Protein AF-A0A378XF55-F1 (afdb_monomer_lite)

Radius of gyration: 21.5 Å; chains: 1; bounding box: 49×36×62 Å

Organism: NCBI:txid90244

Structure (mmCIF, N/CA/C/O backbone):
data_AF-A0A378XF55-F1
#
_entry.id   AF-A0A378XF55-F1
#
loop_
_atom_site.group_PDB
_atom_site.id
_atom_site.type_symbol
_atom_site.label_atom_id
_atom_site.label_alt_id
_atom_site.label_comp_id
_atom_site.label_asym_id
_atom_site.label_entity_id
_atom_site.label_seq_id
_atom_site.pdbx_PDB_ins_code
_atom_site.Cartn_x
_atom_site.Cartn_y
_atom_site.Cartn_z
_atom_site.occupancy
_atom_site.B_iso_or_equiv
_atom_site.auth_seq_id
_atom_site.auth_comp_id
_atom_site.auth_asym_id
_atom_site.auth_atom_id
_atom_site.pdbx_PDB_model_num
ATOM 1 N N . MET A 1 1 ? -15.407 6.396 -0.526 1.00 64.69 1 MET A N 1
ATOM 2 C CA . MET A 1 1 ? -15.028 5.228 -1.348 1.00 64.69 1 MET A CA 1
ATOM 3 C C . MET A 1 1 ? -14.435 5.697 -2.669 1.00 64.69 1 MET A C 1
ATOM 5 O O . MET A 1 1 ? -15.151 6.277 -3.483 1.00 64.69 1 MET A O 1
ATOM 9 N N . ILE A 1 2 ? -13.124 5.535 -2.842 1.00 74.50 2 ILE A N 1
ATOM 10 C CA . ILE A 1 2 ? -12.428 5.884 -4.088 1.00 74.50 2 ILE A CA 1
ATOM 11 C C . ILE A 1 2 ? -12.283 4.665 -4.986 1.00 74.50 2 ILE A C 1
ATOM 13 O O . ILE A 1 2 ? -12.256 3.542 -4.503 1.00 74.50 2 ILE A O 1
ATOM 17 N N . LYS A 1 3 ? -12.205 4.907 -6.296 1.00 69.88 3 LYS A N 1
ATOM 18 C CA . LYS A 1 3 ? -11.795 3.915 -7.287 1.00 69.88 3 LYS A CA 1
ATOM 19 C C . LYS A 1 3 ? -10.593 4.478 -8.010 1.00 69.88 3 LYS A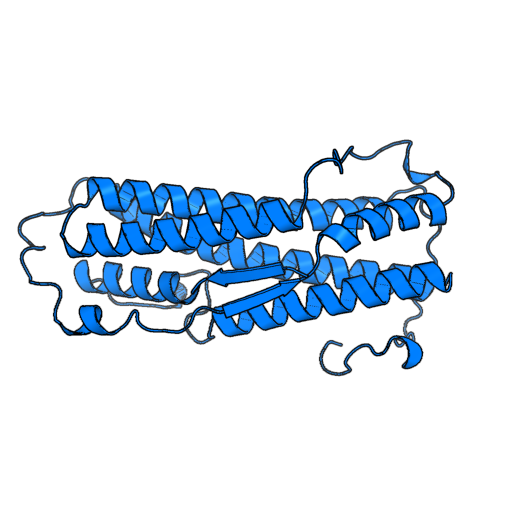 C 1
ATOM 21 O O . LYS A 1 3 ? -10.695 5.536 -8.631 1.00 69.88 3 LYS A O 1
ATOM 26 N N . VAL A 1 4 ? -9.467 3.789 -7.902 1.00 71.75 4 VAL A N 1
ATOM 27 C CA . VAL A 1 4 ? -8.258 4.147 -8.640 1.00 71.75 4 VAL A CA 1
ATOM 28 C C . VAL A 1 4 ? -7.940 3.044 -9.619 1.00 71.75 4 VAL A C 1
ATOM 30 O O . VAL A 1 4 ? -7.987 1.886 -9.222 1.00 71.75 4 VAL A O 1
ATOM 33 N N . PHE A 1 5 ? -7.632 3.424 -10.860 1.00 74.94 5 PHE A N 1
ATOM 34 C CA . PHE A 1 5 ? -7.274 2.510 -11.934 1.00 74.94 5 PHE A CA 1
ATOM 35 C C . PHE A 1 5 ? -5.757 2.471 -12.104 1.00 74.94 5 PHE A C 1
ATOM 37 O O . PHE A 1 5 ? -5.145 3.459 -12.511 1.00 74.94 5 PHE A O 1
ATOM 44 N N . VAL A 1 6 ? -5.148 1.327 -11.806 1.00 81.56 6 VAL A N 1
ATOM 45 C CA . VAL A 1 6 ? -3.719 1.080 -12.032 1.00 81.56 6 VAL A CA 1
ATOM 46 C C . VAL A 1 6 ? -3.502 -0.377 -12.410 1.00 81.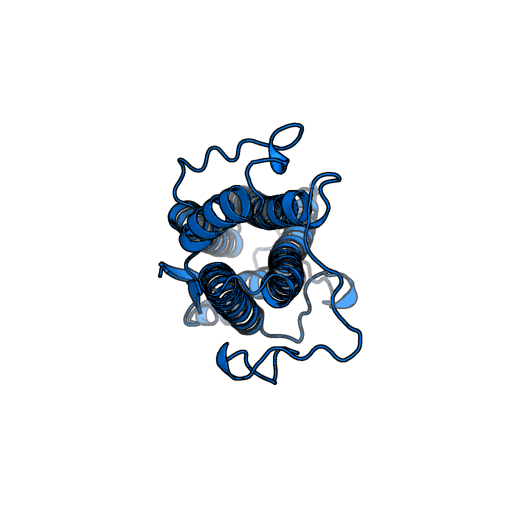56 6 VAL A C 1
ATOM 48 O O . VAL A 1 6 ? -4.266 -1.243 -12.010 1.00 81.56 6 VAL A O 1
ATOM 51 N N . ASP A 1 7 ? -2.468 -0.663 -13.187 1.00 88.25 7 ASP A N 1
ATOM 52 C CA . ASP A 1 7 ? -2.019 -2.033 -13.425 1.00 88.25 7 ASP A CA 1
ATOM 53 C C . ASP A 1 7 ? -0.607 -2.168 -12.849 1.00 88.25 7 ASP A C 1
ATOM 55 O O . ASP A 1 7 ? 0.376 -1.783 -13.485 1.00 88.25 7 ASP A O 1
ATOM 59 N N . LEU A 1 8 ? -0.513 -2.651 -11.609 1.00 90.81 8 LEU A N 1
ATOM 60 C CA . LEU A 1 8 ? 0.758 -2.843 -10.909 1.00 90.81 8 LEU A CA 1
ATOM 61 C C . LEU A 1 8 ? 1.565 -3.993 -11.523 1.00 90.81 8 LEU A C 1
ATOM 63 O O . LEU A 1 8 ? 2.794 -3.969 -11.481 1.00 90.81 8 LEU A O 1
ATOM 67 N N . GLU A 1 9 ? 0.915 -4.947 -12.197 1.00 91.25 9 GLU A N 1
ATOM 68 C CA . GLU A 1 9 ? 1.611 -5.990 -12.956 1.00 91.25 9 GLU A CA 1
ATOM 69 C C . GLU A 1 9 ? 2.450 -5.418 -14.111 1.00 91.25 9 GLU A C 1
ATOM 71 O O . GLU A 1 9 ? 3.410 -6.065 -14.548 1.00 91.25 9 GLU A O 1
ATOM 76 N N . LYS A 1 10 ? 2.186 -4.180 -14.566 1.00 88.88 10 LYS A N 1
ATOM 77 C CA . LYS A 1 10 ? 3.072 -3.485 -15.519 1.00 88.88 10 LYS A CA 1
ATOM 78 C C . LYS A 1 10 ? 4.503 -3.372 -14.997 1.00 88.88 10 LYS A C 1
ATOM 80 O O . LYS A 1 10 ? 5.426 -3.448 -15.802 1.00 88.88 10 LYS A O 1
ATOM 85 N N . ILE A 1 11 ? 4.711 -3.261 -13.683 1.00 92.69 11 ILE A N 1
ATOM 86 C CA . ILE A 1 11 ? 6.053 -3.207 -13.081 1.00 92.69 11 ILE A CA 1
ATOM 87 C C . ILE A 1 11 ? 6.824 -4.497 -13.379 1.00 92.69 11 ILE A C 1
ATOM 89 O O . ILE A 1 11 ? 7.913 -4.452 -13.951 1.00 92.69 11 ILE A O 1
ATOM 93 N N . LYS A 1 12 ? 6.227 -5.667 -13.123 1.00 91.62 12 LYS A N 1
ATOM 94 C CA . LYS A 1 12 ? 6.852 -6.959 -13.456 1.00 91.62 12 LYS A CA 1
ATOM 95 C C . LYS A 1 12 ? 7.104 -7.124 -14.949 1.00 91.62 12 LYS A C 1
ATOM 97 O O . LYS A 1 12 ? 8.100 -7.731 -15.347 1.00 91.62 12 LYS A O 1
ATOM 102 N N . GLN A 1 13 ? 6.201 -6.620 -15.789 1.00 88.69 13 GLN A N 1
ATOM 103 C CA . GLN A 1 13 ? 6.366 -6.661 -17.243 1.00 88.69 13 GLN A CA 1
ATOM 104 C C . GLN A 1 13 ? 7.541 -5.790 -17.701 1.00 88.69 13 GLN A C 1
ATOM 106 O O . GLN A 1 13 ? 8.333 -6.237 -18.530 1.00 88.69 13 GLN A O 1
ATOM 111 N N . ILE A 1 14 ? 7.683 -4.593 -17.128 1.00 89.00 14 ILE A N 1
ATOM 112 C CA . ILE A 1 14 ? 8.812 -3.683 -17.349 1.00 89.00 14 ILE A CA 1
ATOM 113 C C . ILE A 1 14 ? 10.130 -4.350 -16.945 1.00 89.00 14 ILE A C 1
ATOM 115 O O . ILE A 1 14 ? 11.070 -4.351 -17.738 1.00 89.00 14 ILE A O 1
ATOM 119 N N . ILE A 1 15 ? 10.175 -4.990 -15.773 1.00 91.06 15 ILE A N 1
ATOM 120 C CA . ILE A 1 15 ? 11.353 -5.725 -15.290 1.00 91.06 15 ILE A CA 1
ATOM 121 C C . ILE A 1 15 ? 11.754 -6.825 -16.271 1.00 91.06 15 ILE A C 1
ATOM 123 O O . ILE A 1 15 ? 12.896 -6.874 -16.729 1.00 91.06 15 ILE A O 1
ATOM 127 N N . LYS A 1 16 ? 10.803 -7.674 -16.670 1.00 88.94 16 LYS A N 1
ATOM 128 C CA . LYS A 1 16 ? 11.064 -8.757 -17.629 1.00 88.94 16 LYS A CA 1
ATOM 129 C C . LYS A 1 16 ? 11.549 -8.227 -18.978 1.00 88.94 16 LYS A C 1
ATOM 131 O O . LYS A 1 16 ? 12.524 -8.744 -19.513 1.00 88.94 16 LYS A O 1
ATOM 136 N N . LEU A 1 17 ? 10.914 -7.177 -19.502 1.00 84.69 17 LEU A N 1
ATOM 137 C CA . LEU A 1 17 ? 11.329 -6.536 -20.751 1.00 84.69 17 LEU A CA 1
ATOM 138 C C . LEU A 1 17 ? 12.761 -5.995 -20.660 1.00 84.69 17 LEU A C 1
ATOM 140 O O . LEU A 1 17 ? 13.546 -6.180 -21.589 1.00 84.69 17 LEU A O 1
ATOM 144 N N . PHE A 1 18 ? 13.101 -5.333 -19.554 1.00 85.00 18 PHE A N 1
ATOM 145 C CA . PHE A 1 18 ? 14.435 -4.790 -19.333 1.00 85.00 18 PHE A CA 1
ATOM 146 C C . PHE A 1 18 ? 15.505 -5.892 -19.339 1.00 85.00 18 PHE A C 1
ATOM 148 O O . PHE A 1 18 ? 16.499 -5.786 -20.061 1.00 85.00 18 PHE A O 1
ATOM 155 N N . LEU A 1 19 ? 15.276 -6.974 -18.590 1.00 85.69 19 LEU A N 1
ATOM 156 C CA . LEU A 1 19 ? 16.194 -8.113 -18.512 1.00 85.69 19 LEU A CA 1
ATOM 157 C C . LEU A 1 19 ? 16.346 -8.824 -19.860 1.00 85.69 19 LEU A C 1
ATOM 159 O O . LEU A 1 19 ? 17.471 -9.113 -20.271 1.00 85.69 19 LEU A O 1
ATOM 163 N N . ASP A 1 20 ? 15.238 -9.035 -20.577 1.00 82.94 20 ASP A N 1
ATOM 164 C CA . ASP A 1 20 ? 15.237 -9.636 -21.914 1.00 82.94 20 ASP A CA 1
ATOM 165 C C . ASP A 1 20 ? 16.103 -8.816 -22.887 1.00 82.94 20 ASP A C 1
ATOM 167 O O . ASP A 1 20 ? 16.923 -9.377 -23.620 1.00 82.94 20 ASP A O 1
ATOM 171 N N . LEU A 1 21 ? 15.980 -7.483 -22.866 1.00 76.94 21 LEU A N 1
ATOM 172 C CA . LEU A 1 21 ? 16.778 -6.587 -23.712 1.00 76.94 21 LEU A CA 1
ATOM 173 C C . LEU A 1 21 ? 18.261 -6.594 -23.345 1.00 76.94 21 LEU A C 1
ATOM 175 O O . LEU A 1 21 ? 19.117 -6.549 -24.229 1.00 76.94 21 LEU A O 1
ATOM 179 N N . LYS A 1 22 ? 18.576 -6.699 -22.053 1.00 77.56 22 LYS A N 1
ATOM 180 C CA . LYS A 1 22 ? 19.951 -6.850 -21.564 1.00 77.56 22 LYS A CA 1
ATOM 181 C C . LYS A 1 22 ? 20.512 -8.260 -21.738 1.00 77.56 22 LYS A C 1
ATOM 183 O O . LYS A 1 22 ? 21.688 -8.474 -21.455 1.00 77.56 22 LYS A O 1
ATOM 188 N N . ARG A 1 23 ? 19.701 -9.215 -22.209 1.00 82.12 23 ARG A N 1
ATOM 189 C CA . ARG A 1 23 ? 20.037 -10.648 -22.270 1.00 82.12 23 ARG A CA 1
ATOM 190 C C . ARG A 1 23 ? 20.467 -11.202 -20.906 1.00 82.12 23 ARG A C 1
ATOM 192 O O . ARG A 1 23 ? 21.280 -12.123 -20.834 1.00 82.12 23 ARG A O 1
ATOM 199 N N . ILE A 1 24 ? 19.921 -10.641 -19.830 1.00 83.50 24 ILE A N 1
ATOM 200 C CA . ILE A 1 24 ? 20.133 -11.117 -18.465 1.00 83.50 24 ILE A CA 1
ATOM 201 C C . ILE A 1 24 ? 19.099 -12.204 -18.199 1.00 83.50 24 ILE A C 1
ATOM 203 O O . ILE A 1 24 ? 17.908 -12.035 -18.460 1.00 83.50 24 ILE A O 1
ATOM 207 N N . LYS A 1 25 ? 19.553 -13.348 -17.684 1.00 86.94 25 LYS A N 1
ATOM 208 C CA . LYS A 1 25 ? 18.648 -14.431 -17.308 1.00 86.94 25 LYS A CA 1
ATOM 209 C C . LYS A 1 25 ? 17.795 -13.982 -16.119 1.00 86.94 25 LYS A C 1
ATOM 211 O O . LYS A 1 25 ? 18.337 -13.580 -15.096 1.00 86.94 25 LYS A O 1
ATOM 216 N N . PHE A 1 26 ? 16.478 -14.094 -16.256 1.00 87.88 26 PHE A N 1
ATOM 217 C CA . PHE A 1 26 ? 15.547 -13.856 -15.157 1.00 87.88 26 PHE A CA 1
ATOM 218 C C . PHE A 1 26 ? 15.731 -14.904 -14.046 1.00 87.88 26 PHE A C 1
ATOM 220 O O . PHE A 1 26 ? 15.724 -16.108 -14.320 1.00 87.88 26 PHE A O 1
ATOM 227 N N . ASP A 1 27 ? 15.873 -14.424 -12.814 1.00 87.75 27 ASP A N 1
ATOM 228 C CA . ASP A 1 27 ? 15.868 -15.201 -11.573 1.00 87.75 27 ASP A CA 1
ATOM 229 C C . ASP A 1 27 ? 15.030 -14.415 -10.559 1.00 87.75 27 ASP A C 1
ATOM 231 O O . ASP A 1 27 ? 15.329 -13.254 -10.277 1.00 87.75 27 ASP A O 1
ATOM 235 N N . ASP A 1 28 ? 13.946 -15.020 -10.075 1.00 86.12 28 ASP A N 1
ATOM 236 C CA . ASP A 1 28 ? 12.974 -14.367 -9.196 1.00 86.12 28 ASP A CA 1
ATOM 237 C C . ASP A 1 28 ? 13.560 -14.043 -7.818 1.00 86.12 28 ASP A C 1
ATOM 239 O O . ASP A 1 28 ? 13.115 -13.101 -7.173 1.00 86.12 28 ASP A O 1
ATOM 243 N N . LYS A 1 29 ? 14.610 -14.756 -7.400 1.00 89.19 29 LYS A N 1
ATOM 244 C CA . LYS A 1 29 ? 15.286 -14.554 -6.110 1.00 89.19 29 LYS A CA 1
ATOM 245 C C . LYS A 1 29 ? 16.061 -13.247 -6.002 1.00 89.19 29 LYS A C 1
ATOM 247 O O . LYS A 1 29 ? 16.450 -12.873 -4.901 1.00 89.19 29 LYS A O 1
ATOM 252 N N . ASN A 1 30 ? 16.315 -12.587 -7.129 1.00 88.81 30 ASN A N 1
ATOM 253 C CA . ASN A 1 30 ? 17.017 -11.306 -7.162 1.00 88.81 30 ASN A CA 1
ATOM 254 C C . ASN A 1 30 ? 16.081 -10.113 -6.937 1.00 88.81 30 ASN A C 1
ATOM 256 O O . ASN A 1 30 ? 16.548 -8.980 -6.959 1.00 88.81 30 ASN A O 1
ATOM 260 N N . PHE A 1 31 ? 14.783 -10.364 -6.766 1.00 92.19 31 PHE A N 1
ATOM 261 C CA . PHE A 1 31 ? 13.765 -9.335 -6.628 1.00 92.19 31 PHE A CA 1
ATOM 262 C C . PHE A 1 31 ? 13.009 -9.497 -5.310 1.00 92.19 31 PHE A C 1
ATOM 264 O O . PHE A 1 31 ? 12.803 -10.608 -4.818 1.00 92.19 31 PHE A O 1
ATOM 271 N N . HIS A 1 32 ? 12.587 -8.372 -4.747 1.00 93.00 32 HIS A N 1
ATOM 272 C CA . HIS A 1 32 ? 11.784 -8.312 -3.532 1.00 93.00 32 HIS A CA 1
ATOM 273 C C . HIS A 1 32 ? 10.336 -8.722 -3.798 1.00 93.00 32 HIS A C 1
ATOM 275 O O . HIS A 1 32 ? 9.691 -9.331 -2.943 1.00 93.00 32 HIS A O 1
ATOM 281 N N . THR A 1 33 ? 9.816 -8.416 -4.987 1.00 92.19 33 THR A N 1
ATOM 282 C CA . THR A 1 33 ? 8.457 -8.790 -5.367 1.00 92.19 33 THR A CA 1
ATOM 283 C C . THR A 1 33 ? 8.365 -10.275 -5.697 1.00 92.19 33 THR A C 1
ATOM 285 O O . THR A 1 33 ? 9.157 -10.823 -6.462 1.00 92.19 33 THR A O 1
ATOM 288 N N . ASN A 1 34 ? 7.306 -10.936 -5.225 1.00 90.44 34 ASN A N 1
ATOM 289 C CA . ASN A 1 34 ? 7.020 -12.306 -5.629 1.00 90.44 34 ASN A CA 1
ATOM 290 C C . ASN A 1 34 ? 6.466 -12.362 -7.066 1.00 90.44 34 ASN A C 1
ATOM 292 O O . ASN A 1 34 ? 5.302 -12.050 -7.331 1.00 90.44 34 ASN A O 1
ATOM 296 N N . PHE A 1 35 ? 7.286 -12.821 -8.012 1.00 91.00 35 PHE A N 1
ATOM 297 C CA . PHE A 1 35 ? 6.908 -12.956 -9.423 1.00 91.00 35 PHE A CA 1
ATOM 298 C C . PHE A 1 35 ? 5.919 -14.092 -9.732 1.00 91.00 35 PHE A C 1
ATOM 300 O O . PHE A 1 35 ? 5.446 -14.166 -10.869 1.00 91.00 35 PHE A O 1
ATOM 307 N N . ASN A 1 36 ? 5.584 -14.936 -8.750 1.00 90.94 36 ASN A N 1
ATOM 308 C CA . ASN A 1 36 ? 4.635 -16.046 -8.892 1.00 90.94 36 ASN A CA 1
ATOM 309 C C . ASN A 1 36 ? 3.199 -15.689 -8.471 1.00 90.94 36 ASN A C 1
ATOM 311 O O . ASN A 1 36 ? 2.282 -16.467 -8.722 1.00 90.94 36 ASN A O 1
ATOM 315 N N . ILE A 1 37 ? 3.003 -14.532 -7.838 1.00 91.50 37 ILE A N 1
ATOM 316 C CA . ILE A 1 37 ? 1.690 -14.005 -7.437 1.00 91.50 37 ILE A CA 1
ATOM 317 C C . ILE A 1 37 ? 1.269 -12.924 -8.439 1.00 91.50 37 ILE A C 1
ATOM 319 O O . ILE A 1 37 ? 2.125 -12.345 -9.100 1.00 91.50 37 ILE A O 1
ATOM 323 N N . ASP A 1 38 ? -0.026 -12.658 -8.588 1.00 92.00 38 ASP A N 1
ATOM 324 C CA . ASP A 1 38 ? -0.517 -11.482 -9.314 1.00 92.00 38 ASP A CA 1
ATOM 325 C C . ASP A 1 38 ? -0.613 -10.295 -8.331 1.00 92.00 38 ASP A C 1
ATOM 327 O O . ASP A 1 38 ? -1.440 -10.317 -7.419 1.00 92.00 38 ASP A O 1
ATOM 331 N N . ILE A 1 39 ? 0.240 -9.274 -8.492 1.00 92.75 39 ILE A N 1
ATOM 332 C CA . ILE A 1 39 ? 0.305 -8.092 -7.611 1.00 92.75 39 ILE A CA 1
ATOM 333 C C . ILE A 1 39 ? -1.027 -7.357 -7.606 1.00 92.75 39 ILE A C 1
ATOM 335 O O . ILE A 1 39 ? -1.412 -6.778 -6.597 1.00 92.75 39 ILE A O 1
ATOM 339 N N . ASN A 1 40 ? -1.732 -7.339 -8.735 1.00 92.31 40 ASN A N 1
ATOM 340 C CA . ASN A 1 40 ? -3.016 -6.663 -8.817 1.00 92.31 40 ASN A CA 1
ATOM 341 C C . ASN A 1 40 ? -4.027 -7.318 -7.870 1.00 92.31 40 ASN A C 1
ATOM 343 O O . ASN A 1 40 ? -4.749 -6.618 -7.163 1.00 92.31 40 ASN A O 1
ATOM 347 N N . VAL A 1 41 ? -4.037 -8.653 -7.826 1.00 91.81 41 VAL A N 1
ATOM 348 C CA . VAL A 1 41 ? -4.880 -9.427 -6.905 1.00 91.81 41 VAL A CA 1
ATOM 349 C C . VAL A 1 41 ? -4.440 -9.203 -5.461 1.00 91.81 41 VAL A C 1
ATOM 351 O O . VAL A 1 41 ? -5.276 -8.884 -4.622 1.00 91.81 41 VAL A O 1
ATOM 354 N N . GLU A 1 42 ? -3.139 -9.285 -5.182 1.00 93.94 42 GLU A N 1
ATOM 355 C CA . GLU A 1 42 ? -2.587 -9.039 -3.844 1.00 93.94 42 GLU A CA 1
ATOM 356 C C . GLU A 1 42 ? -2.943 -7.636 -3.329 1.00 93.94 42 GLU A C 1
ATOM 358 O O . GLU A 1 42 ? -3.412 -7.483 -2.203 1.00 93.94 42 GLU A O 1
ATOM 363 N N . ALA A 1 43 ? -2.796 -6.605 -4.163 1.00 93.94 43 ALA A N 1
ATOM 364 C CA . ALA A 1 43 ? -3.160 -5.241 -3.809 1.00 93.94 43 ALA A CA 1
ATOM 365 C C . ALA A 1 43 ? -4.656 -5.125 -3.488 1.00 93.94 43 ALA A C 1
ATOM 367 O O . ALA A 1 43 ? -5.005 -4.561 -2.453 1.00 93.94 43 ALA A O 1
ATOM 368 N N . ILE A 1 44 ? -5.542 -5.680 -4.326 1.00 92.81 44 ILE A N 1
ATOM 369 C CA . ILE A 1 44 ? -6.989 -5.691 -4.054 1.00 92.81 44 ILE A CA 1
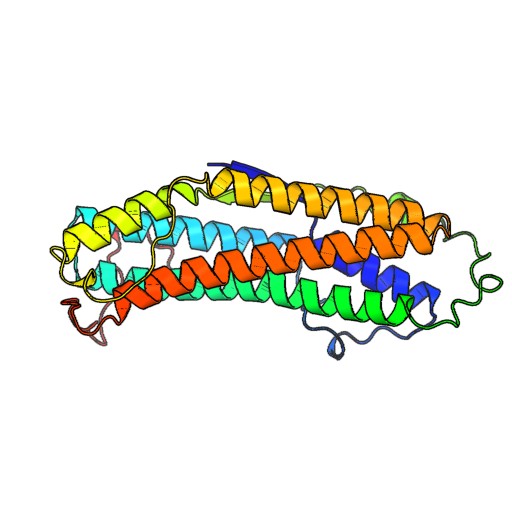ATOM 370 C C . ILE A 1 44 ? -7.266 -6.321 -2.686 1.00 92.81 44 ILE A C 1
ATOM 372 O O . ILE A 1 44 ? -7.917 -5.694 -1.851 1.00 92.81 44 ILE A O 1
ATOM 376 N N . GLU A 1 45 ? -6.725 -7.512 -2.427 1.00 93.19 45 GLU A N 1
ATOM 377 C CA . GLU A 1 45 ? -6.940 -8.230 -1.169 1.00 93.19 45 GLU A CA 1
ATOM 378 C C . GLU A 1 45 ? -6.451 -7.426 0.043 1.00 93.19 45 GLU A C 1
ATOM 380 O O . GLU A 1 45 ? -7.143 -7.353 1.062 1.00 93.19 45 GLU A O 1
ATOM 385 N N . LEU A 1 46 ? -5.286 -6.782 -0.055 1.00 94.88 46 LEU A N 1
ATOM 386 C CA . LEU A 1 46 ? -4.742 -5.951 1.019 1.00 94.88 46 LEU A CA 1
ATOM 387 C C . LEU A 1 46 ? -5.614 -4.719 1.304 1.00 94.88 46 LEU A C 1
ATOM 389 O O . LEU A 1 46 ? -5.875 -4.403 2.468 1.00 94.88 46 LEU A O 1
ATOM 393 N N . PHE A 1 47 ? -6.094 -4.032 0.265 1.00 94.75 47 PHE A N 1
ATOM 394 C CA . PHE A 1 47 ? -6.949 -2.852 0.421 1.00 94.75 47 PHE A CA 1
ATOM 395 C C . PHE A 1 47 ? -8.355 -3.209 0.926 1.00 94.75 47 PHE A C 1
ATOM 397 O O . PHE A 1 47 ? -8.883 -2.513 1.797 1.00 94.75 47 PHE A O 1
ATOM 404 N N . GLU A 1 48 ? -8.934 -4.321 0.469 1.00 92.50 48 GLU A N 1
ATOM 405 C CA . GLU A 1 48 ? -10.199 -4.844 0.998 1.00 92.50 48 GLU A CA 1
ATOM 406 C C . GLU A 1 48 ? -10.080 -5.181 2.488 1.00 92.50 48 GLU A C 1
ATOM 408 O O . GLU A 1 48 ? -10.918 -4.773 3.298 1.00 92.50 48 GLU A O 1
ATOM 413 N N . GLN A 1 49 ? -9.002 -5.868 2.878 1.00 93.19 49 GLN A N 1
ATOM 414 C CA . GLN A 1 49 ? -8.715 -6.170 4.279 1.00 93.19 49 GLN A CA 1
ATOM 415 C C . GLN A 1 49 ? -8.560 -4.905 5.122 1.00 93.19 49 GLN A C 1
ATOM 417 O O . GLN A 1 49 ? -9.101 -4.839 6.230 1.00 93.19 49 GLN A O 1
ATOM 422 N N . LEU A 1 50 ? -7.840 -3.899 4.615 1.00 95.25 50 LEU A N 1
ATOM 423 C CA . LEU A 1 50 ? -7.684 -2.618 5.297 1.00 95.25 50 LEU A CA 1
ATOM 424 C C . LEU A 1 50 ? -9.049 -1.964 5.543 1.00 95.25 50 LEU A C 1
ATOM 426 O O . LEU A 1 50 ? -9.330 -1.533 6.660 1.00 95.25 50 LEU A O 1
ATOM 430 N N . ASN A 1 51 ? -9.913 -1.935 4.527 1.00 93.25 51 ASN A N 1
ATOM 431 C CA . ASN A 1 51 ? -11.241 -1.336 4.618 1.00 93.25 51 ASN A CA 1
ATOM 432 C C . ASN A 1 51 ? -12.129 -2.057 5.647 1.00 93.25 51 ASN A C 1
ATOM 434 O O . ASN A 1 51 ? -12.764 -1.417 6.486 1.00 93.25 51 ASN A O 1
ATOM 438 N N . VAL A 1 52 ? -12.128 -3.394 5.645 1.00 93.12 52 VAL A N 1
ATOM 439 C CA . VAL A 1 52 ? -12.831 -4.198 6.659 1.00 93.12 52 VAL A CA 1
ATOM 440 C C . VAL A 1 52 ? -12.345 -3.839 8.064 1.00 93.12 52 VAL A C 1
ATOM 442 O O . VAL A 1 52 ? -13.155 -3.536 8.936 1.00 93.12 52 VAL A O 1
ATOM 445 N N . LYS A 1 53 ? -11.026 -3.806 8.281 1.00 95.00 53 LYS A N 1
ATOM 446 C CA . LYS A 1 53 ? -10.430 -3.525 9.596 1.00 95.00 53 LYS A CA 1
ATOM 447 C C . LYS A 1 53 ? -10.708 -2.096 10.072 1.00 95.00 53 LYS A C 1
ATOM 449 O O . LYS A 1 53 ? -11.000 -1.913 11.251 1.00 95.00 53 LYS A O 1
ATOM 454 N N . LEU A 1 54 ? -10.701 -1.104 9.175 1.00 95.69 54 LEU A N 1
ATOM 455 C CA . LEU A 1 54 ? -11.132 0.268 9.482 1.00 95.69 54 LEU A CA 1
ATOM 456 C C . LEU A 1 54 ? -12.591 0.297 9.958 1.00 95.69 54 LEU A C 1
ATOM 458 O O . LEU A 1 54 ? -12.896 0.893 10.991 1.00 95.69 54 LEU A O 1
ATOM 462 N N . ASN A 1 55 ? -13.489 -0.378 9.240 1.00 94.56 55 ASN A N 1
ATOM 463 C CA . ASN A 1 55 ? -14.909 -0.409 9.586 1.00 94.56 55 ASN A CA 1
ATOM 464 C C . ASN A 1 55 ? -15.160 -1.110 10.927 1.00 94.56 55 ASN A C 1
ATOM 466 O O . ASN A 1 55 ? -15.874 -0.563 11.770 1.00 94.56 55 ASN A O 1
ATOM 470 N N . CYS A 1 56 ? -14.528 -2.263 11.162 1.00 95.62 56 CYS A N 1
ATOM 471 C CA . CYS A 1 56 ? -14.648 -2.988 12.425 1.00 95.62 56 CYS A CA 1
ATOM 472 C C . CYS A 1 56 ? -14.077 -2.192 13.608 1.00 95.62 56 CYS A C 1
ATOM 474 O O . CYS A 1 56 ? -14.700 -2.148 14.666 1.00 95.62 56 CYS A O 1
ATOM 476 N N . LEU A 1 57 ? -12.938 -1.510 13.431 1.00 96.25 57 LEU A N 1
ATOM 477 C CA . LEU A 1 57 ? -12.382 -0.632 14.463 1.00 96.25 57 LEU A CA 1
ATOM 478 C C . LEU A 1 57 ? -13.343 0.514 14.792 1.00 96.25 57 LEU A C 1
ATOM 480 O O . LEU A 1 57 ? -13.636 0.766 15.958 1.00 96.25 57 LEU A O 1
ATOM 484 N N . ASN A 1 58 ? -13.873 1.187 13.771 1.00 95.69 58 ASN A N 1
ATOM 485 C CA . ASN A 1 58 ? -14.844 2.260 13.961 1.00 95.69 58 ASN A CA 1
ATOM 486 C C . ASN A 1 58 ? -16.098 1.774 14.709 1.00 95.69 58 ASN A C 1
ATOM 488 O O . ASN A 1 58 ? -16.609 2.478 15.578 1.00 95.69 58 ASN A O 1
ATOM 492 N N . GLU A 1 59 ? -16.577 0.571 14.398 1.00 95.81 59 GLU A N 1
ATOM 493 C CA . GLU A 1 59 ? -17.705 -0.047 15.091 1.00 95.81 59 GLU A CA 1
ATOM 494 C C . GLU A 1 59 ? -17.379 -0.403 16.549 1.00 95.81 59 GLU A C 1
ATOM 496 O O . GLU A 1 59 ? -18.187 -0.124 17.435 1.00 95.81 59 GLU A O 1
ATOM 501 N N . ALA A 1 60 ? -16.195 -0.956 16.821 1.00 95.94 60 ALA A N 1
ATOM 502 C CA . ALA A 1 60 ? -15.749 -1.275 18.177 1.00 95.94 60 ALA A CA 1
ATOM 503 C C . ALA A 1 60 ? -15.665 -0.025 19.061 1.00 95.94 60 ALA A C 1
ATOM 505 O O . ALA A 1 60 ? -16.097 -0.060 20.213 1.00 95.94 60 ALA A O 1
ATOM 506 N N . ILE A 1 61 ? -15.197 1.099 18.504 1.00 94.69 61 ILE A N 1
ATOM 507 C CA . ILE A 1 61 ? -15.169 2.387 19.209 1.00 94.69 61 ILE A CA 1
ATOM 508 C C . ILE A 1 61 ? -16.590 2.855 19.547 1.00 94.69 61 ILE A C 1
ATOM 510 O O . ILE A 1 61 ? -16.850 3.253 20.677 1.00 94.69 61 ILE A O 1
ATOM 514 N N . VAL A 1 62 ? -17.529 2.782 18.594 1.00 94.19 62 VAL A N 1
ATOM 515 C CA . VAL A 1 62 ? -18.934 3.188 18.812 1.00 94.19 62 VAL A CA 1
ATOM 516 C C . VAL A 1 62 ? -19.621 2.331 19.879 1.00 94.19 62 VAL A C 1
ATOM 518 O O . VAL A 1 62 ? -20.481 2.827 20.600 1.00 94.19 62 VAL A O 1
ATOM 521 N N . ARG A 1 63 ? -19.251 1.053 19.981 1.00 95.06 63 ARG A N 1
ATOM 522 C CA . ARG A 1 63 ? -19.769 0.121 20.993 1.00 95.06 63 ARG A CA 1
ATOM 523 C C . ARG A 1 63 ? -19.037 0.201 22.334 1.00 95.06 63 ARG A C 1
ATOM 525 O O . ARG A 1 63 ? -19.394 -0.536 23.247 1.00 95.06 63 ARG A O 1
ATOM 532 N N . GLU A 1 64 ? -18.016 1.047 22.433 1.00 93.69 64 GLU A N 1
ATOM 533 C CA . GLU A 1 64 ? -17.134 1.180 23.594 1.00 93.69 64 GLU A CA 1
ATOM 534 C C . GLU A 1 64 ? -16.454 -0.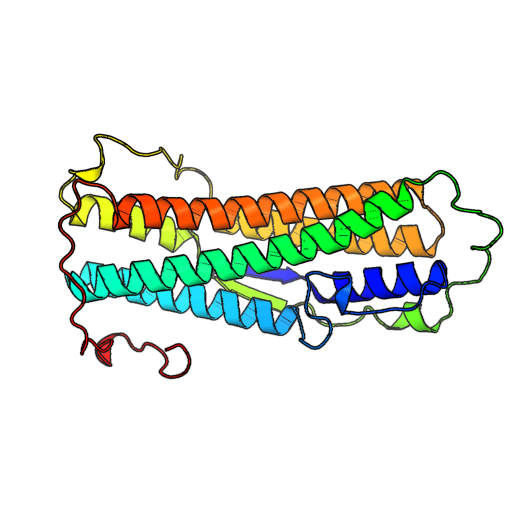138 24.026 1.00 93.69 64 GLU A C 1
ATOM 536 O O . GLU A 1 64 ? -16.064 -0.327 25.180 1.00 93.69 64 GLU A O 1
ATOM 541 N N . ASP A 1 65 ? -16.257 -1.060 23.081 1.00 94.94 65 ASP A N 1
ATOM 542 C CA . ASP A 1 65 ? -15.636 -2.363 23.322 1.00 94.94 65 ASP A CA 1
ATOM 543 C C . ASP A 1 65 ? -14.109 -2.230 23.305 1.00 94.94 65 ASP A C 1
ATOM 545 O O . ASP A 1 65 ? -13.447 -2.426 22.285 1.00 94.94 65 ASP A O 1
ATOM 549 N N . ARG A 1 66 ? -13.528 -1.869 24.455 1.00 93.12 66 ARG A N 1
ATOM 550 C CA . ARG A 1 66 ? -12.090 -1.562 24.564 1.00 93.12 66 ARG A CA 1
ATOM 551 C C . ARG A 1 66 ? -11.178 -2.720 24.144 1.00 93.12 66 ARG A C 1
ATOM 553 O O . ARG A 1 66 ? -10.089 -2.469 23.630 1.00 93.12 66 ARG A O 1
ATOM 560 N N . VAL A 1 67 ? -11.598 -3.970 24.366 1.00 94.69 67 VAL A N 1
ATOM 561 C CA . VAL A 1 67 ? -10.810 -5.150 23.970 1.00 94.69 67 VAL A CA 1
ATOM 562 C C . VAL A 1 67 ? -10.822 -5.285 22.449 1.00 94.69 67 VAL A C 1
ATOM 564 O O . VAL A 1 67 ? -9.757 -5.424 21.846 1.00 94.69 67 VAL A O 1
ATOM 567 N N . ALA A 1 68 ? -11.997 -5.169 21.818 1.00 95.88 68 ALA A N 1
ATOM 568 C CA . ALA A 1 68 ? -12.105 -5.186 20.361 1.00 95.88 68 ALA A CA 1
ATOM 569 C C . ALA A 1 68 ? -11.361 -4.013 19.715 1.00 95.88 68 ALA A C 1
ATOM 571 O O . ALA A 1 68 ? -10.687 -4.210 18.709 1.00 95.88 68 ALA A O 1
ATOM 572 N N . VAL A 1 69 ? -11.423 -2.812 20.303 1.00 95.50 69 VAL A N 1
ATOM 573 C CA . VAL A 1 69 ? -10.671 -1.643 19.820 1.00 95.50 69 VAL A CA 1
ATOM 574 C C . VAL A 1 69 ? -9.176 -1.955 19.765 1.00 95.50 69 VAL A C 1
ATOM 576 O O . VAL A 1 69 ? -8.571 -1.821 18.701 1.00 95.50 69 VAL A O 1
ATOM 579 N N . LYS A 1 70 ? -8.590 -2.454 20.862 1.00 95.12 70 LYS A N 1
ATOM 580 C CA . LYS A 1 70 ? -7.167 -2.828 20.900 1.00 95.12 70 LYS A CA 1
ATOM 581 C C . LYS A 1 70 ? -6.836 -3.910 19.868 1.00 95.12 70 LYS A C 1
ATOM 583 O O . LYS A 1 70 ? -5.852 -3.786 19.141 1.00 95.12 70 LYS A O 1
ATOM 588 N N . ALA A 1 71 ? -7.670 -4.947 19.765 1.00 95.56 71 ALA A N 1
ATOM 589 C CA . ALA A 1 71 ? -7.479 -6.027 18.798 1.00 95.56 71 ALA A CA 1
ATOM 590 C C . ALA A 1 71 ? -7.504 -5.512 17.348 1.00 95.56 71 ALA A C 1
ATOM 592 O O . ALA A 1 71 ? -6.594 -5.792 16.567 1.00 95.56 71 ALA A O 1
ATOM 593 N N . PHE A 1 72 ? -8.499 -4.699 16.988 1.00 96.44 72 PHE A N 1
ATOM 594 C CA . PHE A 1 72 ? -8.612 -4.147 15.641 1.00 96.44 72 PHE A CA 1
ATOM 595 C C . PHE A 1 72 ? -7.532 -3.117 15.318 1.00 96.44 72 PHE A C 1
ATOM 597 O O . PHE A 1 72 ? -7.106 -3.066 14.169 1.00 96.44 72 PHE A O 1
ATOM 604 N N . MET A 1 73 ? -7.026 -2.355 16.292 1.00 95.69 73 MET A N 1
ATOM 605 C CA . MET A 1 73 ? -5.845 -1.507 16.088 1.00 95.69 73 MET A CA 1
ATOM 606 C C . MET A 1 73 ? -4.607 -2.334 15.713 1.00 95.69 73 MET A C 1
ATOM 608 O O . MET A 1 73 ? -3.907 -1.985 14.763 1.00 95.69 73 MET A O 1
ATOM 612 N N . ILE A 1 74 ? -4.368 -3.469 16.383 1.00 95.50 74 ILE A N 1
ATOM 613 C CA . ILE A 1 74 ? -3.269 -4.391 16.043 1.00 95.50 74 ILE A CA 1
ATOM 614 C C . ILE A 1 74 ? -3.433 -4.931 14.615 1.00 95.50 74 ILE A C 1
ATOM 616 O O . ILE A 1 74 ? -2.485 -4.908 13.826 1.00 95.50 74 ILE A O 1
ATOM 620 N N . TYR A 1 75 ? -4.636 -5.380 14.248 1.00 95.12 75 TYR A N 1
ATOM 621 C CA . TYR A 1 75 ? -4.901 -5.881 12.895 1.00 95.12 75 TYR A CA 1
ATOM 622 C C . TYR A 1 75 ? -4.783 -4.793 11.826 1.00 95.12 75 TYR A C 1
ATOM 624 O O . TYR A 1 75 ? -4.250 -5.038 10.737 1.00 95.12 75 TYR A O 1
ATOM 632 N N . LEU A 1 76 ? -5.257 -3.584 12.127 1.00 95.81 76 LEU A N 1
ATOM 633 C CA . LEU A 1 76 ? -5.156 -2.436 11.239 1.00 95.81 76 LEU A CA 1
ATOM 634 C C . LEU A 1 76 ? -3.688 -2.084 10.979 1.00 95.81 76 LEU A C 1
ATOM 636 O O . LEU A 1 76 ? -3.288 -1.980 9.818 1.00 95.81 76 LEU A O 1
ATOM 640 N N . ARG A 1 77 ? -2.871 -2.026 12.038 1.00 95.31 77 ARG A N 1
ATOM 641 C CA . ARG A 1 77 ? -1.419 -1.826 11.950 1.00 95.31 77 ARG A CA 1
ATOM 642 C C . ARG A 1 77 ? -0.758 -2.866 11.045 1.00 95.31 77 ARG A C 1
ATOM 644 O O . ARG A 1 77 ? 0.013 -2.505 10.159 1.00 95.31 77 ARG A O 1
ATOM 651 N N . GLY A 1 78 ? -1.077 -4.148 11.239 1.00 96.06 78 GLY A N 1
ATOM 652 C CA . GLY A 1 78 ? -0.551 -5.229 10.401 1.00 96.06 78 GLY A CA 1
ATOM 653 C C . GLY A 1 78 ? -0.882 -5.045 8.916 1.00 96.06 78 GLY A C 1
ATOM 654 O O . GLY A 1 78 ? -0.029 -5.263 8.063 1.00 96.06 78 GLY A O 1
ATOM 655 N N . SER A 1 79 ? -2.082 -4.557 8.607 1.00 95.56 79 SER A N 1
ATOM 656 C CA . SER A 1 79 ? -2.525 -4.336 7.219 1.00 95.56 79 SER A CA 1
ATOM 657 C C . SER A 1 79 ? -1.812 -3.165 6.561 1.00 95.56 79 SER A C 1
ATOM 659 O O . SER A 1 79 ? -1.388 -3.261 5.414 1.00 95.56 79 SER A O 1
ATOM 661 N N . MET A 1 80 ? -1.633 -2.068 7.299 1.00 96.44 80 MET A N 1
ATOM 662 C CA . MET A 1 80 ? -0.860 -0.919 6.823 1.00 96.44 80 MET A CA 1
ATOM 663 C C . MET A 1 80 ? 0.594 -1.308 6.557 1.00 96.44 80 MET A C 1
ATOM 665 O O . MET A 1 80 ? 1.144 -0.940 5.525 1.00 96.44 80 MET A O 1
ATOM 669 N N . MET A 1 81 ? 1.184 -2.130 7.430 1.00 96.69 81 MET A N 1
ATOM 670 C CA . MET A 1 81 ? 2.528 -2.675 7.239 1.00 96.69 81 MET A CA 1
ATOM 671 C C . MET A 1 81 ? 2.626 -3.563 5.990 1.00 96.69 81 MET A C 1
ATOM 673 O O . MET A 1 81 ? 3.608 -3.468 5.258 1.00 96.69 81 MET A O 1
ATOM 677 N N . GLN A 1 82 ? 1.621 -4.397 5.710 1.00 97.12 82 GLN A N 1
ATOM 678 C CA . GLN A 1 82 ? 1.591 -5.224 4.499 1.00 97.12 82 GLN A CA 1
ATOM 679 C C . GLN A 1 82 ? 1.494 -4.375 3.223 1.00 97.12 82 GLN A C 1
ATOM 681 O O . GLN A 1 82 ? 2.262 -4.592 2.290 1.00 97.12 82 GLN A O 1
ATOM 686 N N . ILE A 1 83 ? 0.609 -3.372 3.193 1.00 97.19 83 ILE A N 1
ATOM 687 C CA . ILE A 1 83 ? 0.479 -2.451 2.050 1.00 97.19 83 ILE A CA 1
ATOM 688 C C . ILE A 1 83 ? 1.770 -1.650 1.847 1.00 97.19 83 ILE A C 1
ATOM 690 O O . ILE A 1 83 ? 2.252 -1.512 0.724 1.00 97.19 83 ILE A O 1
ATOM 694 N N . SER A 1 84 ? 2.355 -1.153 2.935 1.00 97.81 84 SER A N 1
ATOM 695 C CA . SER A 1 84 ? 3.647 -0.472 2.914 1.00 97.81 84 SER A CA 1
ATOM 696 C C . SER A 1 84 ? 4.749 -1.369 2.330 1.00 97.81 84 SER A C 1
ATOM 698 O O . SER A 1 84 ? 5.457 -0.968 1.406 1.00 97.81 84 SER A O 1
ATOM 700 N N . SER A 1 85 ? 4.818 -2.625 2.784 1.00 97.62 85 SER A N 1
ATOM 701 C CA . SER A 1 85 ? 5.783 -3.621 2.298 1.00 97.62 85 SER A CA 1
ATOM 702 C C . SER A 1 85 ? 5.610 -3.930 0.811 1.00 97.62 85 SER A C 1
ATOM 704 O O . SER A 1 85 ? 6.607 -4.091 0.111 1.00 97.62 85 SER A O 1
ATOM 706 N N . LEU A 1 86 ? 4.369 -3.967 0.308 1.00 97.38 86 LEU A N 1
ATOM 707 C CA . LEU A 1 86 ? 4.096 -4.117 -1.121 1.00 97.38 86 LEU A CA 1
ATOM 708 C C . LEU A 1 86 ? 4.725 -2.968 -1.925 1.00 97.38 86 LEU A C 1
ATOM 710 O O . LEU A 1 86 ? 5.463 -3.212 -2.878 1.00 97.38 86 LEU A O 1
ATOM 714 N N . PHE A 1 87 ? 4.463 -1.714 -1.545 1.00 98.00 87 PHE A N 1
ATOM 715 C CA . PHE A 1 87 ? 5.022 -0.564 -2.266 1.00 98.00 87 PHE A CA 1
ATOM 716 C C . PHE A 1 87 ? 6.541 -0.468 -2.133 1.00 98.00 87 PHE A C 1
ATOM 718 O O . PHE A 1 87 ? 7.201 -0.092 -3.100 1.00 98.00 87 PHE A O 1
ATOM 725 N N . TYR A 1 88 ? 7.093 -0.850 -0.981 1.00 98.06 88 TYR A N 1
ATOM 726 C CA . TYR A 1 88 ? 8.534 -0.946 -0.781 1.00 98.06 88 TYR A CA 1
ATOM 727 C C . TYR A 1 88 ? 9.171 -1.996 -1.701 1.00 98.06 88 TYR A C 1
ATOM 729 O O . TYR A 1 88 ? 10.121 -1.686 -2.408 1.00 98.06 88 TYR A O 1
ATOM 737 N N . ALA A 1 89 ? 8.618 -3.209 -1.781 1.00 97.56 89 ALA A N 1
ATOM 738 C CA . ALA A 1 89 ? 9.148 -4.253 -2.661 1.00 97.56 89 ALA A CA 1
ATOM 739 C C . ALA A 1 89 ? 9.154 -3.820 -4.138 1.00 97.56 89 ALA A C 1
ATOM 741 O O . ALA A 1 89 ? 10.144 -4.008 -4.843 1.00 97.56 89 ALA A O 1
ATOM 742 N N . LEU A 1 90 ? 8.073 -3.174 -4.589 1.00 97.31 90 LEU A N 1
ATOM 743 C CA . LEU A 1 90 ? 7.993 -2.616 -5.940 1.00 97.31 90 LEU A CA 1
ATOM 744 C C . LEU A 1 90 ? 8.999 -1.476 -6.156 1.00 97.31 90 LEU A C 1
ATOM 746 O O . LEU A 1 90 ? 9.540 -1.346 -7.254 1.00 97.31 90 LEU A O 1
ATOM 750 N N . HIS A 1 91 ? 9.222 -0.639 -5.138 1.00 97.69 91 HIS A N 1
ATOM 751 C CA . HIS A 1 91 ? 10.210 0.436 -5.173 1.00 97.69 91 HIS A CA 1
ATOM 752 C C . HIS A 1 91 ? 11.617 -0.121 -5.381 1.00 97.69 91 HIS A C 1
ATOM 754 O O . HIS A 1 91 ? 12.261 0.262 -6.354 1.00 97.69 91 HIS A O 1
ATOM 760 N N . GLU A 1 92 ? 12.057 -1.040 -4.516 1.00 97.19 92 GLU A N 1
ATOM 761 C CA . GLU A 1 92 ? 13.400 -1.627 -4.583 1.00 97.19 92 GLU A CA 1
ATOM 762 C C . GLU A 1 92 ? 13.640 -2.294 -5.938 1.00 97.19 92 GLU A C 1
ATOM 764 O O . GLU A 1 92 ? 14.666 -2.072 -6.578 1.00 97.19 92 GLU A O 1
ATOM 769 N N . ASP A 1 93 ? 12.654 -3.043 -6.437 1.00 95.81 93 ASP A N 1
ATOM 770 C CA . ASP A 1 93 ? 12.777 -3.708 -7.730 1.00 95.81 93 ASP A CA 1
ATOM 771 C C . ASP A 1 93 ? 12.921 -2.713 -8.893 1.00 95.81 93 ASP A C 1
ATOM 773 O O . ASP A 1 93 ? 13.711 -2.951 -9.808 1.00 95.81 93 ASP A O 1
ATOM 777 N N . LEU A 1 94 ? 12.191 -1.589 -8.885 1.00 94.88 94 LEU A N 1
ATOM 778 C CA . LEU A 1 94 ? 12.356 -0.546 -9.905 1.00 94.88 94 LEU A CA 1
ATOM 779 C C . LEU A 1 94 ? 13.653 0.253 -9.735 1.00 94.88 94 LEU A C 1
ATOM 781 O O . LEU A 1 94 ? 14.219 0.700 -10.737 1.00 94.88 94 LEU A O 1
ATOM 785 N N . ASP A 1 95 ? 14.132 0.428 -8.507 1.00 94.62 95 ASP A N 1
ATOM 786 C CA . ASP A 1 95 ? 15.376 1.139 -8.228 1.00 94.62 95 ASP A CA 1
ATOM 787 C C . ASP A 1 95 ? 16.592 0.351 -8.735 1.00 94.62 95 ASP A C 1
ATOM 789 O O . ASP A 1 95 ? 17.436 0.904 -9.439 1.00 94.62 95 ASP A O 1
ATOM 793 N N . LEU A 1 96 ? 16.598 -0.977 -8.569 1.00 91.19 96 LEU A N 1
ATOM 794 C CA . LEU A 1 96 ? 17.603 -1.864 -9.178 1.00 91.19 96 LEU A CA 1
ATOM 795 C C . LEU A 1 96 ? 17.683 -1.701 -10.708 1.00 91.19 96 LEU A C 1
ATOM 797 O O . LEU A 1 96 ? 18.764 -1.689 -11.314 1.00 91.19 96 LEU A O 1
ATOM 801 N N . LEU A 1 97 ? 16.530 -1.546 -11.368 1.00 89.69 97 LEU A N 1
ATOM 802 C CA . LEU A 1 97 ? 16.471 -1.256 -12.804 1.00 89.69 97 LEU A CA 1
ATOM 803 C C . LEU A 1 97 ? 17.044 0.124 -13.133 1.00 89.69 97 LEU A C 1
ATOM 805 O O . LEU A 1 97 ? 17.716 0.303 -14.155 1.00 89.69 97 LEU A O 1
ATOM 809 N N . LEU A 1 98 ? 16.752 1.112 -12.295 1.00 90.44 98 LEU A N 1
ATOM 810 C CA . LEU A 1 98 ? 17.208 2.480 -12.470 1.00 90.44 98 LEU A CA 1
ATOM 811 C C . LEU A 1 98 ? 18.730 2.605 -12.317 1.00 90.44 98 LEU A C 1
ATOM 813 O O . LEU A 1 98 ? 19.373 3.308 -13.110 1.00 90.44 98 LEU A O 1
ATOM 817 N N . GLU A 1 99 ? 19.314 1.913 -11.344 1.00 88.56 99 GLU A N 1
ATOM 818 C CA . GLU A 1 99 ? 20.763 1.797 -11.180 1.00 88.56 99 GLU A CA 1
ATOM 819 C C . GLU A 1 99 ? 21.391 1.186 -12.437 1.00 88.56 99 GLU A C 1
ATOM 821 O O . GLU A 1 99 ? 22.290 1.777 -13.041 1.00 88.56 99 GLU A O 1
ATOM 826 N N . SER A 1 100 ? 20.805 0.097 -12.940 1.00 83.75 100 SER A N 1
ATOM 827 C CA . SER A 1 100 ? 21.245 -0.579 -14.168 1.00 83.75 100 SER A CA 1
ATOM 828 C C . SER A 1 100 ? 21.146 0.298 -15.432 1.00 83.75 100 SER A C 1
ATOM 830 O O . SER A 1 100 ? 21.902 0.124 -16.390 1.00 83.75 100 SER A O 1
ATOM 832 N N . LEU A 1 101 ? 20.205 1.250 -15.476 1.00 78.69 101 LEU A N 1
ATOM 833 C CA . LEU A 1 101 ? 20.087 2.261 -16.542 1.00 78.69 101 LEU A CA 1
ATOM 834 C C . LEU A 1 101 ? 21.110 3.395 -16.413 1.00 78.69 101 LEU A C 1
ATOM 836 O O . LEU A 1 101 ? 21.328 4.140 -17.371 1.00 78.69 101 LEU A O 1
ATOM 840 N N . SER A 1 102 ? 21.695 3.570 -15.231 1.00 73.56 102 SER A N 1
ATOM 841 C CA . SER A 1 102 ? 22.643 4.642 -14.933 1.00 73.56 102 SER A CA 1
ATOM 842 C C . SER A 1 102 ? 24.084 4.285 -15.291 1.00 73.56 102 SER A C 1
ATOM 844 O O . SER A 1 102 ? 24.892 5.192 -15.489 1.00 73.56 102 SER A O 1
ATOM 846 N N . GLU A 1 103 ? 24.399 2.999 -15.436 1.00 69.06 103 GLU A N 1
ATOM 847 C CA . GLU A 1 103 ? 25.711 2.540 -15.881 1.00 69.06 103 GLU A CA 1
ATOM 848 C C . GLU A 1 103 ? 25.950 2.891 -17.363 1.00 69.06 103 GLU A C 1
ATOM 850 O O . GLU A 1 103 ? 25.162 2.569 -18.255 1.00 69.06 103 GLU A O 1
ATOM 855 N N . SER A 1 104 ? 27.069 3.571 -17.632 1.00 51.56 104 SER A N 1
ATOM 856 C CA . SER A 1 104 ? 27.443 4.276 -18.874 1.00 51.56 104 SER A CA 1
ATOM 857 C C . SER A 1 104 ? 27.641 3.413 -20.134 1.00 51.56 104 SER A C 1
ATOM 859 O O . SER A 1 104 ? 28.168 3.894 -21.134 1.00 51.56 104 SER A O 1
ATOM 861 N N . HIS A 1 105 ? 27.214 2.151 -20.111 1.00 51.66 105 HIS A N 1
ATOM 862 C CA . HIS A 1 105 ? 27.465 1.150 -21.153 1.00 51.66 105 HIS A CA 1
ATOM 863 C C . HIS A 1 105 ? 26.167 0.636 -21.791 1.00 51.66 105 HIS A C 1
ATOM 865 O O . HIS A 1 105 ? 26.081 -0.513 -22.229 1.00 51.66 105 HIS A O 1
ATOM 871 N N . PHE A 1 106 ? 25.124 1.470 -21.858 1.00 55.12 106 PHE A N 1
ATOM 872 C CA . PHE A 1 106 ? 24.000 1.192 -22.749 1.00 55.12 106 PHE A CA 1
ATOM 873 C C . PHE A 1 106 ? 24.479 1.332 -24.197 1.00 55.12 106 PHE A C 1
ATOM 875 O O . PHE A 1 106 ? 24.410 2.401 -24.798 1.00 55.12 106 PHE A O 1
ATOM 882 N N . ASP A 1 107 ? 25.028 0.241 -24.728 1.00 53.25 107 ASP A N 1
ATOM 883 C CA . ASP A 1 107 ? 25.511 0.160 -26.096 1.00 53.25 107 ASP A CA 1
ATOM 884 C C . ASP A 1 107 ? 24.316 0.252 -27.058 1.00 53.25 107 ASP A C 1
ATOM 886 O O . ASP A 1 107 ? 23.606 -0.727 -27.319 1.00 53.25 107 ASP A O 1
ATOM 890 N N . LEU A 1 108 ? 24.059 1.480 -27.518 1.00 51.03 108 LEU A N 1
ATOM 891 C CA . LEU A 1 108 ? 22.944 1.889 -28.379 1.00 51.03 108 LEU A CA 1
ATOM 892 C C . LEU A 1 108 ? 22.899 1.123 -29.711 1.00 51.03 108 LEU A C 1
ATOM 894 O O . LEU A 1 108 ? 21.870 1.132 -30.388 1.00 51.03 108 LEU A O 1
ATOM 898 N N . GLU A 1 109 ? 23.990 0.461 -30.109 1.00 48.31 109 GLU A N 1
ATOM 899 C CA . GLU A 1 109 ? 24.021 -0.354 -31.326 1.00 48.31 109 GLU A CA 1
ATOM 900 C C . GLU A 1 109 ? 23.361 -1.729 -31.141 1.00 48.31 109 GLU A C 1
ATOM 902 O O . GLU A 1 109 ? 22.781 -2.265 -32.089 1.00 48.31 109 GLU A O 1
ATOM 907 N N . SER A 1 110 ? 23.340 -2.266 -29.916 1.00 48.72 110 SER A N 1
ATOM 908 C CA . SER A 1 110 ? 22.706 -3.557 -29.602 1.00 48.72 110 SER A CA 1
ATOM 909 C C . SER A 1 110 ? 21.171 -3.487 -29.493 1.00 48.72 110 SER A C 1
ATOM 911 O O . SER A 1 110 ? 20.495 -4.507 -29.642 1.00 48.72 110 SER A O 1
ATOM 913 N N . THR A 1 111 ? 20.602 -2.286 -29.313 1.00 49.06 111 THR A N 1
ATOM 914 C CA . THR A 1 111 ? 19.155 -2.034 -29.164 1.00 49.06 111 THR A CA 1
ATOM 915 C C . THR A 1 111 ? 18.424 -1.722 -30.475 1.00 49.06 111 THR A C 1
ATOM 917 O O . THR A 1 111 ? 17.227 -1.447 -30.460 1.00 49.06 111 THR A O 1
ATOM 920 N N . ARG A 1 112 ? 19.084 -1.841 -31.639 1.00 47.72 112 ARG A N 1
ATOM 921 C CA . ARG A 1 112 ? 18.425 -1.761 -32.963 1.00 47.72 112 ARG A CA 1
ATOM 922 C C . ARG A 1 112 ? 17.532 -2.961 -33.299 1.00 47.72 112 ARG A C 1
ATOM 924 O O . ARG A 1 112 ? 16.968 -3.002 -34.393 1.00 47.72 112 ARG A O 1
ATOM 931 N N . MET A 1 113 ? 17.392 -3.945 -32.408 1.00 49.12 113 MET A N 1
ATOM 932 C CA . MET A 1 113 ? 16.358 -4.957 -32.602 1.00 49.12 113 MET A CA 1
ATOM 933 C C . MET A 1 113 ? 14.991 -4.282 -32.445 1.00 49.12 113 MET A C 1
ATOM 935 O O . MET A 1 113 ? 14.739 -3.692 -31.394 1.00 49.12 113 MET A O 1
ATOM 939 N N . PRO A 1 114 ? 14.094 -4.365 -33.446 1.00 50.78 114 PRO A N 1
ATOM 940 C CA . PRO A 1 114 ? 12.713 -3.973 -33.234 1.00 50.78 114 PRO A CA 1
ATOM 941 C C . PRO A 1 114 ? 12.214 -4.806 -32.060 1.00 50.78 114 PRO A C 1
ATOM 943 O O . PRO A 1 114 ? 12.265 -6.038 -32.113 1.00 50.78 114 PRO A O 1
ATOM 946 N N . ILE A 1 115 ? 11.804 -4.141 -30.980 1.00 54.56 115 ILE A N 1
ATOM 947 C CA . ILE A 1 115 ? 11.179 -4.809 -29.844 1.00 54.56 115 ILE A CA 1
ATOM 948 C C . ILE A 1 115 ? 10.035 -5.603 -30.430 1.00 54.56 115 ILE A C 1
ATOM 950 O O . ILE A 1 115 ? 9.104 -5.043 -31.006 1.00 54.56 115 ILE A O 1
ATOM 954 N N . SER A 1 116 ? 10.220 -6.922 -30.420 1.00 50.25 116 SER A N 1
ATOM 955 C CA . SER A 1 116 ? 9.403 -7.820 -31.218 1.00 50.25 116 SER A CA 1
ATOM 956 C C . SER A 1 116 ? 7.928 -7.550 -30.927 1.00 50.25 116 SER A C 1
ATOM 958 O O . SER A 1 116 ? 7.572 -7.264 -29.779 1.00 50.25 116 SER A O 1
ATOM 960 N N . GLN A 1 117 ? 7.071 -7.701 -31.940 1.00 52.34 117 GLN A N 1
ATOM 961 C CA . GLN A 1 117 ? 5.603 -7.633 -31.831 1.00 52.34 117 GLN A CA 1
ATOM 962 C C . GLN A 1 117 ? 5.037 -8.381 -30.598 1.00 52.34 117 GLN A C 1
ATOM 964 O O . GLN A 1 117 ? 3.955 -8.053 -30.123 1.00 52.34 117 GLN A O 1
ATOM 969 N N . LYS A 1 118 ? 5.804 -9.325 -30.024 1.00 56.41 118 LYS A N 1
ATOM 970 C CA . LYS A 1 118 ? 5.595 -10.003 -28.733 1.00 56.41 118 LYS A CA 1
ATOM 971 C C . LYS A 1 118 ? 5.223 -9.081 -27.558 1.00 56.41 118 LYS A C 1
ATOM 973 O O . LYS A 1 118 ? 4.487 -9.536 -26.687 1.00 56.41 118 LYS A O 1
ATOM 978 N N . TYR A 1 119 ? 5.721 -7.840 -27.502 1.00 56.78 119 TYR A N 1
ATOM 979 C CA . TYR A 1 119 ? 5.434 -6.915 -26.388 1.00 56.78 119 TYR A CA 1
ATOM 980 C C . TYR A 1 119 ? 4.410 -5.826 -26.749 1.00 56.78 119 TYR A C 1
ATOM 982 O O . TYR A 1 119 ? 3.728 -5.327 -25.859 1.00 56.78 119 TYR A O 1
ATOM 990 N N . GLN A 1 120 ? 4.221 -5.513 -28.039 1.00 54.12 120 GLN A N 1
ATOM 991 C CA . GLN A 1 120 ? 3.275 -4.477 -28.486 1.00 54.12 120 GLN A CA 1
ATOM 992 C C . GLN A 1 120 ? 1.813 -4.795 -28.126 1.00 54.12 120 GLN A C 1
ATOM 994 O O . GLN A 1 120 ? 1.072 -3.881 -27.791 1.00 54.12 120 GLN A O 1
ATOM 999 N N . ASN A 1 121 ? 1.426 -6.076 -28.100 1.00 50.84 121 ASN A N 1
ATOM 1000 C CA . ASN A 1 121 ? 0.040 -6.498 -27.847 1.00 50.84 121 ASN A CA 1
ATOM 1001 C C . ASN A 1 121 ? -0.251 -6.888 -26.381 1.00 50.84 121 ASN A C 1
ATOM 1003 O O . ASN A 1 121 ? -1.330 -7.394 -26.093 1.00 50.84 121 ASN A O 1
ATOM 1007 N N . LYS A 1 122 ? 0.708 -6.751 -25.449 1.00 53.16 122 LYS A N 1
ATOM 1008 C CA . LYS A 1 122 ? 0.599 -7.372 -24.109 1.00 53.16 122 LYS A CA 1
ATOM 1009 C C . LYS A 1 122 ? 0.187 -6.430 -22.970 1.00 53.16 122 LYS A C 1
ATOM 1011 O O . LYS A 1 122 ? -0.028 -6.907 -21.861 1.00 53.16 122 LYS A O 1
ATOM 1016 N N . PHE A 1 123 ? 0.038 -5.134 -23.244 1.00 53.53 123 PHE A N 1
ATOM 1017 C CA . PHE A 1 123 ? -0.323 -4.117 -22.243 1.00 53.53 123 PHE A CA 1
ATOM 1018 C C . PHE A 1 123 ? -1.829 -3.805 -22.176 1.00 53.53 123 PHE A C 1
ATOM 1020 O O . PHE A 1 123 ? -2.225 -2.865 -21.495 1.00 53.53 123 PHE A O 1
ATOM 1027 N N . GLU A 1 124 ? -2.677 -4.599 -22.834 1.00 54.03 124 GLU A N 1
ATOM 1028 C CA . GLU A 1 124 ? -4.140 -4.420 -22.859 1.00 54.03 124 GLU A CA 1
ATOM 1029 C C . GLU A 1 124 ? -4.869 -5.047 -21.649 1.00 54.03 124 GLU A C 1
ATOM 1031 O O . GLU A 1 124 ? -6.041 -5.403 -21.752 1.00 54.03 124 GLU A O 1
ATOM 1036 N N . LYS A 1 125 ? -4.207 -5.228 -20.496 1.00 56.94 125 LYS A N 1
ATOM 1037 C CA . LYS A 1 125 ? -4.905 -5.708 -19.293 1.00 56.94 125 LYS A CA 1
ATOM 1038 C C . LYS A 1 125 ? -5.681 -4.578 -18.614 1.00 56.94 125 LYS A C 1
ATOM 1040 O O . LYS A 1 125 ? -5.193 -3.459 -18.462 1.00 56.94 125 LYS A O 1
ATOM 1045 N N . GLU A 1 126 ? -6.896 -4.917 -18.194 1.00 66.31 126 GLU A N 1
ATOM 1046 C CA . GLU A 1 126 ? -7.762 -4.104 -17.345 1.00 66.31 126 GLU A CA 1
ATOM 1047 C C . GLU A 1 126 ? -7.044 -3.844 -16.010 1.00 66.31 126 GLU A C 1
ATOM 1049 O O . GLU A 1 126 ? -6.666 -4.779 -15.306 1.00 66.31 126 GLU A O 1
ATOM 1054 N N . GLY A 1 127 ? -6.803 -2.574 -15.684 1.00 67.31 127 GLY A N 1
ATOM 1055 C CA . GLY A 1 127 ? -6.290 -2.170 -14.377 1.00 67.31 127 GLY A CA 1
ATOM 1056 C C . GLY A 1 127 ? -7.261 -2.527 -13.250 1.00 67.31 127 GLY A C 1
ATOM 1057 O O . GLY A 1 127 ? -8.443 -2.795 -13.474 1.00 67.31 127 GLY A O 1
ATOM 1058 N N . ILE A 1 128 ? -6.761 -2.524 -12.019 1.00 77.25 128 ILE A N 1
ATOM 1059 C CA . ILE A 1 128 ? -7.558 -2.819 -10.827 1.00 77.25 128 ILE A CA 1
ATOM 1060 C C . ILE A 1 128 ? -8.343 -1.610 -10.365 1.00 77.25 128 ILE A C 1
ATOM 1062 O O . ILE A 1 128 ? -7.921 -0.483 -10.588 1.00 77.25 128 ILE A O 1
ATOM 1066 N N . ASN A 1 129 ? -9.451 -1.859 -9.668 1.00 80.94 129 ASN A N 1
ATOM 1067 C CA . ASN A 1 129 ? -10.127 -0.857 -8.857 1.00 80.94 129 ASN A CA 1
ATOM 1068 C C . ASN A 1 129 ? -9.785 -1.120 -7.393 1.00 80.94 129 ASN A C 1
ATOM 1070 O O . ASN A 1 129 ? -10.234 -2.116 -6.832 1.00 80.94 129 ASN A O 1
ATOM 1074 N N . LEU A 1 130 ? -9.014 -0.228 -6.780 1.00 83.44 130 LEU A N 1
ATOM 1075 C CA . LEU A 1 130 ? -8.801 -0.259 -5.334 1.00 83.44 130 LEU A CA 1
ATOM 1076 C C . LEU A 1 130 ? -9.980 0.419 -4.639 1.00 83.44 130 LEU A C 1
ATOM 1078 O O . LEU A 1 130 ? -10.199 1.610 -4.855 1.00 83.44 130 LEU A O 1
ATOM 1082 N N . ASP A 1 131 ? -10.722 -0.343 -3.839 1.00 82.81 131 ASP A N 1
ATOM 1083 C CA . ASP A 1 131 ? -11.862 0.130 -3.056 1.00 82.81 131 ASP A CA 1
ATOM 1084 C C . ASP A 1 131 ? -11.438 0.365 -1.597 1.00 82.81 131 ASP A C 1
ATOM 1086 O O . ASP A 1 131 ? -11.312 -0.565 -0.797 1.00 82.81 131 ASP A O 1
ATOM 1090 N N . VAL A 1 132 ? -11.183 1.629 -1.255 1.00 84.31 132 VAL A N 1
ATOM 1091 C CA . VAL A 1 132 ? -10.833 2.034 0.110 1.00 84.31 132 VAL A CA 1
ATOM 1092 C C . VAL A 1 132 ? -11.396 3.413 0.444 1.00 84.31 132 VAL A C 1
ATOM 1094 O O . VAL A 1 132 ? -11.668 4.239 -0.434 1.00 84.31 132 VAL A O 1
ATOM 1097 N N . ASP A 1 133 ? -11.592 3.671 1.735 1.00 89.75 133 ASP A N 1
ATOM 1098 C CA . ASP A 1 133 ? -11.890 4.999 2.257 1.00 89.75 133 ASP A CA 1
ATOM 1099 C C . ASP A 1 133 ? -10.953 5.347 3.418 1.00 89.75 133 ASP A C 1
ATOM 1101 O O . ASP A 1 133 ? -11.254 5.156 4.595 1.00 89.75 133 ASP A O 1
ATOM 1105 N N . LEU A 1 134 ? -9.781 5.871 3.072 1.00 91.31 134 LEU A N 1
ATOM 1106 C CA . LEU A 1 134 ? -8.771 6.299 4.030 1.00 91.31 134 LEU A CA 1
ATOM 1107 C C . LEU A 1 134 ? -9.206 7.535 4.818 1.00 91.31 134 LEU A C 1
ATOM 1109 O O . LEU A 1 134 ? -8.699 7.757 5.909 1.00 91.31 134 LEU A O 1
ATOM 1113 N N . ASN A 1 135 ? -10.173 8.326 4.347 1.00 91.25 135 ASN A N 1
ATOM 1114 C CA . ASN A 1 135 ? -10.664 9.458 5.137 1.00 91.25 135 ASN A CA 1
ATOM 1115 C C . ASN A 1 135 ? -11.419 9.006 6.400 1.00 91.25 135 ASN A C 1
ATOM 1117 O O . ASN A 1 135 ? -11.458 9.758 7.378 1.00 91.25 135 ASN A O 1
ATOM 1121 N N . ILE A 1 136 ? -11.930 7.768 6.434 1.00 91.69 136 ILE A N 1
ATOM 1122 C CA . ILE A 1 136 ? -12.471 7.162 7.660 1.00 91.69 136 ILE A CA 1
ATOM 1123 C C . ILE A 1 136 ? -11.389 7.070 8.742 1.00 91.69 136 ILE A C 1
ATOM 1125 O O . ILE A 1 136 ? -11.691 7.301 9.913 1.00 91.69 136 ILE A O 1
ATOM 1129 N N . PHE A 1 137 ? -10.129 6.823 8.367 1.00 92.25 137 PHE A N 1
ATOM 1130 C CA . PHE A 1 137 ? -9.009 6.757 9.306 1.00 92.25 137 PHE A CA 1
ATOM 1131 C C . PHE A 1 137 ? -8.916 8.014 10.170 1.00 92.25 137 PHE A C 1
ATOM 1133 O O . PHE A 1 137 ? -8.812 7.915 11.386 1.00 92.25 137 PHE A O 1
ATOM 1140 N N . LYS A 1 138 ? -9.063 9.206 9.577 1.00 88.94 138 LYS A N 1
ATOM 1141 C CA . LYS A 1 138 ? -9.031 10.466 10.337 1.00 88.94 138 LYS A CA 1
ATOM 1142 C C . LYS A 1 138 ? -10.106 10.514 11.419 1.00 88.94 138 LYS A C 1
ATOM 1144 O O . LYS A 1 138 ? -9.857 10.947 12.541 1.00 88.94 138 LYS A O 1
ATOM 1149 N N . SER A 1 139 ? -11.317 10.078 11.068 1.00 89.25 139 SER A N 1
ATOM 1150 C CA . SER A 1 139 ? -12.435 10.030 12.008 1.00 89.25 139 SER A CA 1
ATOM 1151 C C . SER A 1 139 ? -12.163 9.029 13.125 1.00 89.25 139 SER A C 1
ATOM 1153 O O . SER A 1 139 ? -12.403 9.349 14.285 1.00 89.25 139 SER A O 1
ATOM 1155 N N . ILE A 1 140 ? -11.623 7.856 12.788 1.00 92.62 140 ILE A N 1
ATOM 1156 C CA . ILE A 1 140 ? -11.213 6.839 13.758 1.00 92.62 140 ILE A CA 1
ATOM 1157 C C . ILE A 1 140 ? -10.171 7.404 14.719 1.00 92.62 140 ILE A C 1
ATOM 1159 O O . ILE A 1 140 ? -10.381 7.321 15.923 1.00 92.62 140 ILE A O 1
ATOM 1163 N N . MET A 1 141 ? -9.105 8.028 14.214 1.00 89.81 141 MET A N 1
ATOM 1164 C CA . MET A 1 141 ? -8.050 8.599 15.056 1.00 89.81 141 MET A CA 1
ATOM 1165 C C . MET A 1 141 ? -8.607 9.645 16.019 1.00 89.81 141 MET A C 1
ATOM 1167 O O . MET A 1 141 ? -8.352 9.579 17.218 1.00 89.81 141 MET A O 1
ATOM 1171 N N . HIS A 1 142 ? -9.460 10.551 15.534 1.00 86.06 142 HIS A N 1
ATOM 1172 C CA . HIS A 1 142 ? -10.108 11.530 16.404 1.00 86.06 142 HIS A CA 1
ATOM 1173 C C . HIS A 1 142 ? -10.989 10.867 17.474 1.00 86.06 142 HIS A C 1
ATOM 1175 O O . HIS A 1 142 ? -10.952 11.264 18.638 1.00 86.06 142 HIS A O 1
ATOM 1181 N N . LYS A 1 143 ? -11.751 9.828 17.112 1.00 90.31 143 LYS A N 1
ATOM 1182 C CA . LYS A 1 143 ? -12.562 9.084 18.081 1.00 90.31 143 LYS A CA 1
ATOM 1183 C C . LYS A 1 143 ? -11.701 8.347 19.104 1.00 90.31 143 LYS A C 1
ATOM 1185 O O . LYS A 1 143 ? -12.052 8.388 20.271 1.00 90.31 143 LYS A O 1
ATOM 1190 N N . LEU A 1 144 ? -10.589 7.729 18.703 1.00 89.00 144 LEU A N 1
ATOM 1191 C CA . LEU A 1 144 ? -9.655 7.058 19.615 1.00 89.00 144 LEU A CA 1
ATOM 1192 C C . LEU A 1 144 ? -9.055 8.033 20.634 1.00 89.00 144 LEU A C 1
ATOM 1194 O O . LEU A 1 144 ? -8.973 7.717 21.817 1.00 89.00 144 LEU A O 1
ATOM 1198 N N . ILE A 1 145 ? -8.704 9.244 20.198 1.00 81.19 145 ILE A N 1
ATOM 1199 C CA . ILE A 1 145 ? -8.200 10.300 21.086 1.00 81.19 145 ILE A CA 1
ATOM 1200 C C . ILE A 1 145 ? -9.243 10.684 22.145 1.00 81.19 145 ILE A C 1
ATOM 1202 O O . ILE A 1 145 ? -8.910 10.843 23.321 1.00 81.19 145 ILE A O 1
ATOM 1206 N N . LEU A 1 146 ? -10.507 10.829 21.737 1.00 83.69 146 LEU A N 1
ATOM 1207 C CA . LEU A 1 146 ? -11.611 11.106 22.660 1.00 83.69 146 LEU A CA 1
ATOM 1208 C C . LEU A 1 146 ? -11.900 9.907 23.575 1.00 83.69 146 LEU A C 1
ATOM 1210 O O . LEU A 1 146 ? -12.194 10.096 24.752 1.00 83.69 146 LEU A O 1
ATOM 1214 N N . PHE A 1 147 ? -11.777 8.690 23.044 1.00 84.75 147 PHE A N 1
ATOM 1215 C CA . PHE A 1 147 ? -12.004 7.427 23.746 1.00 84.75 147 PHE A CA 1
ATOM 1216 C C . PHE A 1 147 ? -11.026 7.203 24.910 1.00 84.75 147 PHE A C 1
ATOM 1218 O O . PHE A 1 147 ? -11.399 6.648 25.940 1.00 84.75 147 PHE A O 1
ATOM 1225 N N . GLU A 1 148 ? -9.789 7.683 24.774 1.00 81.56 148 GLU A N 1
ATOM 1226 C CA . GLU A 1 148 ? -8.750 7.636 25.815 1.00 81.56 148 GLU A CA 1
ATOM 1227 C C . GLU A 1 148 ? -8.691 8.915 26.682 1.00 81.56 148 GLU A C 1
ATOM 1229 O O . GLU A 1 148 ? -7.727 9.136 27.419 1.00 81.56 148 GLU A O 1
ATOM 1234 N N . GLU A 1 149 ? -9.727 9.762 26.624 1.00 70.88 149 GLU A N 1
ATOM 1235 C CA . GLU A 1 149 ? -9.902 10.947 27.479 1.00 70.88 149 GLU A CA 1
ATOM 1236 C C . GLU A 1 149 ? -8.683 11.896 27.479 1.00 70.88 149 GLU A C 1
ATOM 1238 O O . GLU A 1 149 ? -8.211 12.336 28.529 1.00 70.88 149 GLU A O 1
ATOM 1243 N N . THR A 1 150 ? -8.152 12.251 26.301 1.00 59.88 150 THR A N 1
ATOM 1244 C CA . THR A 1 150 ? -7.058 13.240 26.104 1.00 59.88 150 THR A CA 1
ATOM 1245 C C . THR A 1 150 ? -5.693 12.926 26.739 1.00 59.88 150 THR A C 1
ATOM 1247 O O . THR A 1 150 ? -4.760 13.709 26.564 1.00 59.88 150 THR A O 1
ATOM 1250 N N . LYS A 1 151 ? -5.502 11.766 27.382 1.00 57.56 151 LYS A N 1
ATOM 1251 C CA . LYS A 1 151 ? -4.218 11.388 28.016 1.00 57.56 151 LYS A CA 1
ATOM 1252 C C . LYS A 1 151 ? -3.055 11.199 27.030 1.00 57.56 151 LYS A C 1
ATOM 1254 O O . LYS A 1 151 ? -1.898 11.139 27.437 1.00 57.56 151 LYS A O 1
ATOM 1259 N N . ILE A 1 152 ? -3.350 11.110 25.736 1.00 58.47 152 ILE A N 1
ATOM 1260 C CA . ILE A 1 152 ? -2.379 10.849 24.662 1.00 58.47 152 ILE A CA 1
ATOM 1261 C C . ILE A 1 152 ? -1.582 12.121 24.275 1.00 58.47 152 ILE A C 1
ATOM 1263 O O . ILE A 1 152 ? -0.531 12.025 23.651 1.00 58.47 152 ILE A O 1
ATOM 1267 N N . PHE A 1 153 ? -2.012 13.325 24.683 1.00 53.16 153 PHE A N 1
ATOM 1268 C CA . PHE A 1 153 ? -1.451 14.587 24.164 1.00 53.16 153 PHE A CA 1
ATOM 1269 C C . PHE A 1 153 ? -0.077 15.015 24.698 1.00 53.16 153 PHE A C 1
ATOM 1271 O O . PHE A 1 153 ? 0.512 15.934 24.129 1.00 53.16 153 PHE A O 1
ATOM 1278 N N . ASP A 1 154 ? 0.473 14.376 25.734 1.00 51.97 154 ASP A N 1
ATOM 1279 C CA . ASP A 1 154 ? 1.759 14.835 26.282 1.00 51.97 154 ASP A CA 1
ATOM 1280 C C . ASP A 1 154 ? 2.949 14.515 25.360 1.00 51.97 154 ASP A C 1
ATOM 1282 O O . ASP A 1 154 ? 3.981 15.187 25.432 1.00 51.97 154 ASP A O 1
ATOM 1286 N N . LYS A 1 155 ? 2.805 13.547 24.443 1.00 52.31 155 LYS A N 1
ATOM 1287 C CA . LYS A 1 155 ? 3.761 13.244 23.368 1.00 52.31 155 LYS A CA 1
ATOM 1288 C C . LYS A 1 155 ? 3.035 12.489 22.248 1.00 52.31 155 LYS A C 1
ATOM 1290 O O . LYS A 1 155 ? 2.779 11.316 22.465 1.00 52.31 155 LYS A O 1
ATOM 1295 N N . ILE A 1 156 ? 2.766 13.113 21.087 1.00 50.56 156 ILE A N 1
ATOM 1296 C CA . ILE A 1 156 ? 2.856 12.539 19.711 1.00 50.56 156 ILE A CA 1
ATOM 1297 C C . ILE A 1 156 ? 1.998 13.299 18.668 1.00 50.56 156 ILE A C 1
ATOM 1299 O O . ILE A 1 156 ? 0.795 13.472 18.810 1.00 50.56 156 ILE A O 1
ATOM 1303 N N . TYR A 1 157 ? 2.749 13.746 17.650 1.00 54.75 157 TYR A N 1
ATOM 1304 C CA . TYR A 1 157 ? 2.528 14.110 16.239 1.00 54.75 157 TYR A CA 1
ATOM 1305 C C . TYR A 1 157 ? 1.215 14.758 15.750 1.00 54.75 157 TYR A C 1
ATOM 1307 O O . TYR A 1 157 ? 0.155 14.139 15.754 1.00 54.75 157 TYR A O 1
ATOM 1315 N N . PRO A 1 158 ? 1.285 15.978 15.169 1.00 48.03 158 PRO A N 1
ATOM 1316 C CA . PRO A 1 158 ? 0.207 16.489 14.352 1.00 48.03 158 PRO A CA 1
ATOM 1317 C C . PRO A 1 158 ? 0.340 15.847 12.971 1.00 48.03 158 PRO A C 1
ATOM 1319 O O . PRO A 1 158 ? 1.085 16.326 12.115 1.00 48.03 158 PRO A O 1
ATOM 1322 N N . LEU A 1 159 ? -0.452 14.816 12.695 1.00 52.25 159 LEU A N 1
ATOM 1323 C CA . LEU A 1 159 ? -1.044 14.791 11.369 1.00 52.25 159 LEU A CA 1
ATOM 1324 C C . LEU A 1 159 ? -1.744 16.145 11.235 1.00 52.25 159 LEU A C 1
ATOM 1326 O O . LEU A 1 159 ? -2.692 16.446 11.968 1.00 52.25 159 LEU A O 1
ATOM 1330 N N . GLU A 1 160 ? -1.290 16.992 10.316 1.00 55.75 160 GLU A N 1
ATOM 1331 C CA . GLU A 1 160 ? -2.202 17.978 9.765 1.00 55.75 160 GLU A CA 1
ATOM 1332 C C . GLU A 1 160 ? -3.251 17.162 9.004 1.00 55.75 160 GLU A C 1
ATOM 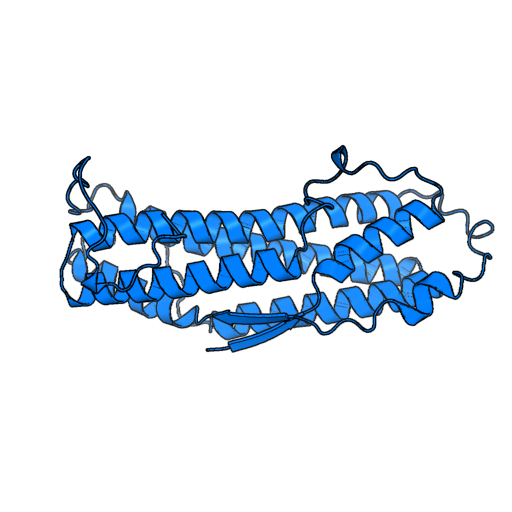1334 O O . GLU A 1 160 ? -3.179 16.975 7.792 1.00 55.75 160 GLU A O 1
ATOM 1339 N N . TYR A 1 161 ? -4.257 16.656 9.730 1.00 60.31 161 TYR A N 1
ATOM 1340 C CA . TYR A 1 161 ? -5.436 15.944 9.227 1.00 60.31 161 TYR A CA 1
ATOM 1341 C C . TYR A 1 161 ? -6.246 16.793 8.214 1.00 60.31 161 TYR A C 1
ATOM 1343 O O . TYR A 1 161 ? -7.349 16.415 7.814 1.00 60.31 161 TYR A O 1
ATOM 1351 N N . GLN A 1 162 ? -5.712 17.937 7.780 1.00 59.19 162 GLN A N 1
ATOM 1352 C CA . GLN A 1 162 ? -6.270 18.872 6.820 1.00 59.19 162 GLN A CA 1
ATOM 1353 C C . GLN A 1 162 ? -6.291 18.301 5.391 1.00 59.19 162 GLN A C 1
ATOM 1355 O O . GLN A 1 162 ? -7.265 18.526 4.680 1.00 59.19 162 GLN A O 1
ATOM 1360 N N . GLY A 1 163 ? -5.283 17.523 4.973 1.00 78.62 163 GLY A N 1
ATOM 1361 C CA . GLY A 1 163 ? -5.188 17.007 3.595 1.00 78.62 163 GLY A CA 1
ATOM 1362 C C . GLY A 1 163 ? -6.050 15.768 3.338 1.00 78.62 163 GLY A C 1
ATOM 1363 O O . GLY A 1 163 ? -6.102 14.878 4.179 1.00 78.62 163 GLY A O 1
ATOM 1364 N N . ASP A 1 164 ? -6.747 15.680 2.204 1.00 90.19 164 ASP A N 1
ATOM 1365 C CA . ASP A 1 164 ? -7.579 14.523 1.831 1.00 90.19 164 ASP A CA 1
ATOM 1366 C C . ASP A 1 164 ? -6.711 13.273 1.547 1.00 90.19 164 ASP A C 1
ATOM 1368 O O . ASP A 1 164 ? -5.940 13.236 0.586 1.00 90.19 164 ASP A O 1
ATOM 1372 N N . LEU A 1 165 ? -6.832 12.237 2.393 1.00 91.88 165 LEU A N 1
ATOM 1373 C CA . LEU A 1 165 ? -6.012 11.016 2.310 1.00 91.88 165 LEU A CA 1
ATOM 1374 C C . LEU A 1 165 ? -6.397 10.159 1.100 1.00 91.88 165 LEU A C 1
ATOM 1376 O O . LEU A 1 165 ? -5.547 9.506 0.495 1.00 91.88 165 LEU A O 1
ATOM 1380 N N . ASN A 1 166 ? -7.680 10.178 0.733 1.00 92.00 166 ASN A N 1
ATOM 1381 C CA . ASN A 1 166 ? -8.159 9.504 -0.464 1.00 92.00 166 ASN A CA 1
ATOM 1382 C C . ASN A 1 166 ? -7.588 10.184 -1.710 1.00 92.00 166 ASN A C 1
ATOM 1384 O O . ASN A 1 166 ? -7.097 9.503 -2.608 1.00 92.00 166 ASN A O 1
ATOM 1388 N N . GLN A 1 167 ? -7.618 11.518 -1.749 1.00 92.00 167 GLN A N 1
ATOM 1389 C CA . GLN A 1 167 ? -7.036 12.286 -2.846 1.00 92.00 167 GLN A CA 1
ATOM 1390 C C . GLN A 1 167 ? -5.536 12.011 -2.981 1.00 92.00 167 GLN A C 1
ATOM 1392 O O . GLN A 1 167 ? -5.080 11.733 -4.088 1.00 92.00 167 GLN A O 1
ATOM 1397 N N . PHE A 1 168 ? -4.791 11.992 -1.870 1.00 93.00 168 PHE A N 1
ATOM 1398 C CA . PHE A 1 168 ? -3.367 11.651 -1.880 1.00 93.00 168 PHE A CA 1
ATOM 1399 C C . PHE A 1 168 ? -3.108 10.281 -2.526 1.00 93.00 168 PHE A C 1
ATOM 1401 O O . PHE A 1 168 ? -2.247 10.167 -3.403 1.00 93.00 168 PHE A O 1
ATOM 1408 N N . LEU A 1 169 ? -3.862 9.243 -2.137 1.00 93.12 169 LEU A N 1
ATOM 1409 C CA . LEU A 1 169 ? -3.713 7.908 -2.721 1.00 93.12 169 LEU A CA 1
ATOM 1410 C C . LEU A 1 169 ? -4.035 7.913 -4.223 1.00 93.12 169 LEU A C 1
ATOM 1412 O O . LEU A 1 169 ? -3.256 7.394 -5.021 1.00 93.12 169 LEU A O 1
ATOM 1416 N N . VAL A 1 170 ? -5.163 8.517 -4.609 1.00 91.88 170 VAL A N 1
ATOM 1417 C CA . VAL A 1 170 ? -5.625 8.597 -6.006 1.00 91.88 170 VAL A CA 1
ATOM 1418 C C . VAL A 1 170 ? -4.588 9.284 -6.886 1.00 91.88 170 VAL A C 1
ATOM 1420 O O . VAL A 1 170 ? -4.257 8.781 -7.959 1.00 91.88 170 VAL A O 1
ATOM 1423 N N . GLU A 1 171 ? -4.079 10.436 -6.455 1.00 92.94 171 GLU A N 1
ATOM 1424 C CA . GLU A 1 171 ? -3.112 11.221 -7.218 1.00 92.94 171 GLU A CA 1
ATOM 1425 C C . GLU A 1 171 ? -1.816 10.446 -7.437 1.00 92.94 171 GLU A C 1
ATOM 1427 O O . GLU A 1 171 ? -1.372 10.330 -8.579 1.00 92.94 171 GLU A O 1
ATOM 1432 N N . ASN A 1 172 ? -1.261 9.846 -6.381 1.00 95.00 172 ASN A N 1
ATOM 1433 C CA . ASN A 1 172 ? -0.015 9.090 -6.480 1.00 95.00 172 ASN A CA 1
ATOM 1434 C C . ASN A 1 172 ? -0.182 7.823 -7.330 1.00 95.00 172 ASN A C 1
ATOM 1436 O O . ASN A 1 172 ? 0.622 7.582 -8.224 1.00 95.00 172 ASN A O 1
ATOM 1440 N N . ILE A 1 173 ? -1.239 7.034 -7.137 1.00 93.44 173 ILE A N 1
ATOM 1441 C CA . ILE A 1 173 ? -1.453 5.820 -7.940 1.00 93.44 173 ILE A CA 1
ATOM 1442 C C . ILE A 1 173 ? -1.692 6.161 -9.426 1.00 93.44 173 ILE A C 1
ATOM 1444 O O . ILE A 1 173 ? -1.147 5.495 -10.309 1.00 93.44 173 ILE A O 1
ATOM 1448 N N . ASN A 1 174 ? -2.434 7.232 -9.729 1.00 91.12 174 ASN A N 1
ATOM 1449 C CA . ASN A 1 174 ? -2.608 7.699 -11.109 1.00 91.12 174 ASN A CA 1
ATOM 1450 C C . ASN A 1 174 ? -1.296 8.218 -11.715 1.00 91.12 174 ASN A C 1
ATOM 1452 O O . ASN A 1 174 ? -1.035 8.019 -12.904 1.00 91.12 174 ASN A O 1
ATOM 1456 N N . GLU A 1 175 ? -0.475 8.910 -10.923 1.00 94.44 175 GLU A N 1
ATOM 1457 C CA . GLU A 1 175 ? 0.847 9.371 -11.342 1.00 94.44 175 GLU A CA 1
ATOM 1458 C C . GLU A 1 175 ? 1.767 8.183 -11.656 1.00 94.44 175 GLU A C 1
ATOM 1460 O O . GLU A 1 175 ? 2.410 8.182 -12.707 1.00 94.44 175 GLU A O 1
ATOM 1465 N N . LEU A 1 176 ? 1.767 7.145 -10.812 1.00 95.31 176 LEU A N 1
ATOM 1466 C CA . LEU A 1 176 ? 2.486 5.894 -11.054 1.00 95.31 176 LEU A CA 1
ATOM 1467 C C . LEU A 1 176 ? 2.074 5.278 -12.392 1.00 95.31 176 LEU A C 1
ATOM 1469 O O . LEU A 1 176 ? 2.930 5.036 -13.238 1.00 95.31 176 LEU A O 1
ATOM 1473 N N . GLY A 1 177 ? 0.770 5.089 -12.615 1.00 91.19 177 GLY A N 1
ATOM 1474 C CA . GLY A 1 177 ? 0.250 4.518 -13.860 1.00 91.19 177 GLY A CA 1
ATOM 1475 C C . GLY A 1 177 ? 0.730 5.276 -15.102 1.00 91.19 177 GLY A C 1
ATOM 1476 O O . GLY A 1 177 ? 1.275 4.670 -16.025 1.00 91.19 177 GLY A O 1
ATOM 1477 N N . LYS A 1 178 ? 0.622 6.612 -15.091 1.00 91.75 178 LYS A N 1
ATOM 1478 C CA . LYS A 1 178 ? 1.099 7.474 -16.189 1.00 91.75 178 LYS A CA 1
ATOM 1479 C C . LYS A 1 178 ? 2.607 7.368 -16.399 1.00 91.75 178 LYS A C 1
ATOM 1481 O O . LYS A 1 178 ? 3.063 7.276 -17.537 1.00 91.75 178 LYS A O 1
ATOM 1486 N N . ASN A 1 179 ? 3.391 7.387 -15.322 1.00 94.75 179 ASN A N 1
ATOM 1487 C CA . ASN A 1 179 ? 4.845 7.290 -15.415 1.00 94.75 179 ASN A CA 1
ATOM 1488 C C . ASN A 1 179 ? 5.281 5.933 -15.983 1.00 94.75 179 ASN A C 1
ATOM 1490 O O . ASN A 1 179 ? 6.156 5.905 -16.843 1.00 94.75 179 ASN A O 1
ATOM 1494 N N . LEU A 1 180 ? 4.647 4.826 -15.584 1.00 92.25 180 LEU A N 1
ATOM 1495 C CA . LEU A 1 180 ? 4.935 3.497 -16.136 1.00 92.25 180 LEU A CA 1
ATOM 1496 C C . LEU A 1 180 ? 4.570 3.400 -17.625 1.00 92.25 180 LEU A C 1
ATOM 1498 O O . LEU A 1 180 ? 5.304 2.790 -18.402 1.00 92.25 180 LEU A O 1
ATOM 1502 N N . GLU A 1 181 ? 3.473 4.032 -18.048 1.00 89.38 181 GLU A N 1
ATOM 1503 C CA . GLU A 1 181 ? 3.092 4.103 -19.463 1.00 89.38 181 GLU A CA 1
ATOM 1504 C C . GLU A 1 181 ? 4.098 4.901 -20.290 1.00 89.38 181 GLU A C 1
ATOM 1506 O O . GLU A 1 181 ? 4.538 4.432 -21.343 1.00 89.38 181 GLU A O 1
ATOM 1511 N N . PHE A 1 182 ? 4.509 6.075 -19.807 1.00 90.81 182 PHE A N 1
ATOM 1512 C CA . PHE A 1 182 ? 5.520 6.877 -20.488 1.00 90.81 182 PHE A CA 1
ATOM 1513 C C . PHE A 1 182 ? 6.886 6.199 -20.495 1.00 90.81 182 PHE A C 1
ATOM 1515 O O . PHE A 1 182 ? 7.545 6.199 -21.534 1.00 90.81 182 PHE A O 1
ATOM 1522 N N . PHE A 1 183 ? 7.283 5.567 -19.385 1.00 91.25 183 PHE A N 1
ATOM 1523 C CA . PHE A 1 183 ? 8.470 4.721 -19.333 1.00 91.25 183 PHE A CA 1
ATOM 1524 C C . PHE A 1 183 ? 8.413 3.684 -20.447 1.00 91.25 183 PHE A C 1
ATOM 1526 O O . PHE A 1 183 ? 9.322 3.623 -21.266 1.00 91.25 183 PHE A O 1
ATOM 1533 N N . TYR A 1 184 ? 7.334 2.902 -20.507 1.00 86.88 184 TYR A N 1
ATOM 1534 C CA . TYR A 1 184 ? 7.199 1.835 -21.485 1.00 86.88 184 TYR A CA 1
ATOM 1535 C C . TYR A 1 184 ? 7.273 2.379 -22.915 1.00 86.88 184 TYR A C 1
ATOM 1537 O O . TYR A 1 184 ? 8.085 1.910 -23.710 1.00 86.88 184 TYR A O 1
ATOM 1545 N N . CYS A 1 185 ? 6.493 3.418 -23.228 1.00 85.94 185 CYS A N 1
ATOM 1546 C CA . CYS A 1 185 ? 6.477 4.052 -24.545 1.00 85.94 185 CYS A CA 1
ATOM 1547 C C . CYS A 1 185 ? 7.848 4.594 -24.955 1.00 85.94 185 CYS A C 1
ATOM 1549 O O . CYS A 1 185 ? 8.233 4.499 -26.120 1.00 85.94 185 CYS A O 1
ATOM 1551 N N . ASP A 1 186 ? 8.597 5.189 -24.039 1.00 87.50 186 ASP A N 1
ATOM 1552 C CA . ASP A 1 186 ? 9.894 5.769 -24.364 1.00 87.50 186 ASP A CA 1
ATOM 1553 C C . ASP A 1 186 ? 10.968 4.687 -24.454 1.00 87.50 186 ASP A C 1
ATOM 1555 O O . ASP A 1 186 ? 11.768 4.693 -25.395 1.00 87.50 186 ASP A O 1
ATOM 1559 N N . PHE A 1 187 ? 10.908 3.696 -23.568 1.00 84.31 187 PHE A N 1
ATOM 1560 C CA . PHE A 1 187 ? 11.846 2.586 -23.525 1.00 84.31 187 PHE A CA 1
ATOM 1561 C C . PHE A 1 187 ? 11.751 1.753 -24.794 1.00 84.31 187 PHE A C 1
ATOM 1563 O O . PHE A 1 187 ? 12.779 1.447 -25.403 1.00 84.31 187 PHE A O 1
ATOM 1570 N N . ILE A 1 188 ? 10.531 1.493 -25.286 1.00 80.25 188 ILE A N 1
ATOM 1571 C CA . ILE A 1 188 ? 10.377 0.715 -26.514 1.00 80.25 188 ILE A CA 1
ATOM 1572 C C . ILE A 1 188 ? 10.858 1.435 -27.781 1.00 80.25 188 ILE A C 1
ATOM 1574 O O . ILE A 1 188 ? 11.207 0.806 -28.777 1.00 80.25 188 ILE A O 1
ATOM 1578 N N . HIS A 1 189 ? 10.895 2.765 -27.748 1.00 80.94 189 HIS A N 1
ATOM 1579 C CA . HIS A 1 189 ? 11.401 3.591 -28.842 1.00 80.94 189 HIS A CA 1
ATOM 1580 C C . HIS A 1 189 ? 12.873 3.982 -28.630 1.00 80.94 189 HIS A C 1
ATOM 1582 O O . HIS A 1 189 ? 13.352 4.924 -29.260 1.00 80.94 189 HIS A O 1
ATOM 1588 N N . ASN A 1 190 ? 13.588 3.285 -27.735 1.00 78.69 190 ASN A N 1
ATOM 1589 C CA . ASN A 1 190 ? 14.996 3.525 -27.408 1.00 78.69 190 ASN A CA 1
ATOM 1590 C C . ASN A 1 190 ? 15.277 4.969 -26.926 1.00 78.69 190 ASN A C 1
ATOM 1592 O O . ASN A 1 190 ? 16.383 5.490 -27.071 1.00 78.69 190 ASN A O 1
ATOM 1596 N N . ARG A 1 191 ? 14.280 5.639 -26.329 1.00 84.56 191 ARG A N 1
ATOM 1597 C CA . ARG A 1 191 ? 14.404 6.973 -25.715 1.00 84.56 191 ARG A CA 1
ATOM 1598 C C . ARG A 1 191 ? 14.855 6.822 -24.260 1.00 84.56 191 ARG A C 1
ATOM 1600 O O . ARG A 1 191 ? 14.115 7.116 -23.321 1.00 84.56 191 ARG A O 1
ATOM 1607 N N . ILE A 1 192 ? 16.082 6.330 -24.075 1.00 84.19 192 ILE A N 1
ATOM 1608 C CA . ILE A 1 192 ? 16.611 5.883 -22.772 1.00 84.19 192 ILE A CA 1
ATOM 1609 C C . ILE A 1 192 ? 16.632 6.997 -21.718 1.00 84.19 192 ILE A C 1
ATOM 1611 O O . ILE A 1 192 ? 16.250 6.751 -20.578 1.00 84.19 192 ILE A O 1
ATOM 1615 N N . ILE A 1 193 ? 17.009 8.228 -22.088 1.00 87.75 193 ILE A N 1
ATOM 1616 C CA . ILE A 1 193 ? 17.042 9.371 -21.152 1.00 87.75 193 ILE A CA 1
ATOM 1617 C C . ILE A 1 193 ? 15.652 9.627 -20.559 1.00 87.75 193 ILE A C 1
ATOM 1619 O O . ILE A 1 193 ? 15.507 9.743 -19.343 1.00 87.75 193 ILE A O 1
ATOM 1623 N N . ASN A 1 194 ? 14.619 9.660 -21.401 1.00 89.81 194 ASN A N 1
ATOM 1624 C CA . ASN A 1 194 ? 13.254 9.857 -20.927 1.00 89.81 194 ASN A CA 1
ATOM 1625 C C . ASN A 1 194 ? 12.746 8.647 -20.140 1.00 89.81 194 ASN A C 1
ATOM 1627 O O . ASN A 1 194 ? 12.081 8.811 -19.124 1.00 89.81 194 ASN A O 1
ATOM 1631 N N . SER A 1 195 ? 13.091 7.436 -20.584 1.00 90.31 195 SER A N 1
ATOM 1632 C CA . SER A 1 195 ? 12.743 6.203 -19.870 1.00 90.31 195 SER A CA 1
ATOM 1633 C C . SER A 1 195 ? 13.283 6.268 -18.443 1.00 90.31 195 SER A C 1
ATOM 1635 O O . SER A 1 195 ? 12.533 6.135 -17.485 1.00 90.31 195 SER A O 1
ATOM 1637 N N . LYS A 1 196 ? 14.566 6.606 -18.285 1.00 91.00 196 LYS A N 1
ATOM 1638 C CA . LYS A 1 196 ? 15.189 6.809 -16.977 1.00 91.00 196 LYS A CA 1
ATOM 1639 C C . LYS A 1 196 ? 14.433 7.838 -16.134 1.00 91.00 196 LYS A C 1
ATOM 1641 O O . LYS A 1 196 ? 14.148 7.572 -14.973 1.00 91.00 196 LYS A O 1
ATOM 1646 N N . PHE A 1 197 ? 14.070 8.978 -16.717 1.00 93.50 197 PHE A N 1
ATOM 1647 C CA . PHE A 1 197 ? 13.310 10.020 -16.024 1.00 93.50 197 PHE A CA 1
ATOM 1648 C C . PHE A 1 197 ? 11.947 9.526 -15.509 1.00 93.50 197 PHE A C 1
ATOM 1650 O O . PHE A 1 197 ? 11.589 9.784 -14.360 1.00 93.50 197 PHE A O 1
ATOM 1657 N N . PHE A 1 198 ? 11.183 8.794 -16.322 1.00 95.00 198 PHE A N 1
ATOM 1658 C CA . PHE A 1 198 ? 9.885 8.260 -15.899 1.00 95.00 198 PHE A CA 1
ATOM 1659 C C . PHE A 1 198 ? 10.010 7.106 -14.900 1.00 95.00 198 PHE A C 1
ATOM 1661 O O . PHE A 1 198 ? 9.174 6.984 -14.001 1.00 95.00 198 PHE A O 1
ATOM 1668 N N . LEU A 1 199 ? 11.074 6.305 -14.993 1.00 94.69 199 LEU A N 1
ATOM 1669 C CA . LEU A 1 199 ? 11.379 5.290 -13.988 1.00 94.69 199 LEU A CA 1
ATOM 1670 C C . LEU A 1 199 ? 11.712 5.933 -12.636 1.00 94.69 199 LEU A C 1
ATOM 1672 O O . LEU A 1 199 ? 11.109 5.570 -11.635 1.00 94.69 199 LEU A O 1
ATOM 1676 N N . GLN A 1 200 ? 12.566 6.964 -12.624 1.00 96.38 200 GLN A N 1
ATOM 1677 C CA . GLN A 1 200 ? 12.879 7.754 -11.423 1.00 96.38 200 GLN A CA 1
ATOM 1678 C C . GLN A 1 200 ? 11.626 8.320 -10.761 1.00 96.38 200 GLN A C 1
ATOM 1680 O O . GLN A 1 200 ? 11.468 8.240 -9.544 1.00 96.38 200 GLN A O 1
ATOM 1685 N N . LYS A 1 201 ? 10.709 8.876 -11.559 1.00 97.56 201 LYS A N 1
ATOM 1686 C CA . LYS A 1 201 ? 9.427 9.352 -11.035 1.00 97.56 201 LYS A CA 1
ATOM 1687 C C . LYS A 1 201 ? 8.583 8.223 -10.453 1.00 97.56 201 LYS A C 1
ATOM 1689 O O . LYS A 1 201 ? 7.967 8.425 -9.414 1.00 97.56 201 LYS A O 1
ATOM 1694 N N . SER A 1 202 ? 8.570 7.053 -11.090 1.00 97.31 202 SER A N 1
ATOM 1695 C CA . SER A 1 202 ? 7.853 5.874 -10.588 1.00 97.31 202 SER A CA 1
ATOM 1696 C C . SER A 1 202 ? 8.405 5.418 -9.234 1.00 97.31 202 SER A C 1
ATOM 1698 O O . SER A 1 202 ? 7.614 5.233 -8.312 1.00 97.31 202 SER A O 1
ATOM 1700 N N . CYS A 1 203 ? 9.735 5.348 -9.071 1.00 97.25 203 CYS A N 1
ATOM 1701 C CA . CYS A 1 203 ? 10.367 5.086 -7.772 1.00 97.25 203 CYS A CA 1
ATOM 1702 C C . CYS A 1 203 ? 9.942 6.138 -6.739 1.00 97.25 203 CYS A C 1
ATOM 1704 O O . CYS A 1 203 ? 9.413 5.798 -5.685 1.00 97.25 203 CYS A O 1
ATOM 1706 N N . GLY A 1 204 ? 10.047 7.429 -7.072 1.00 97.75 204 GLY A N 1
ATOM 1707 C CA . GLY A 1 204 ? 9.641 8.501 -6.161 1.00 97.75 204 GLY A CA 1
ATOM 1708 C C . GLY A 1 204 ? 8.167 8.432 -5.736 1.00 97.75 204 GLY A C 1
ATOM 1709 O O . GLY A 1 204 ? 7.842 8.776 -4.602 1.00 97.75 204 GLY A O 1
ATOM 1710 N N . VAL A 1 205 ? 7.262 7.987 -6.613 1.00 97.81 205 VAL A N 1
ATOM 1711 C CA . VAL A 1 205 ? 5.846 7.767 -6.275 1.00 97.81 205 VAL A CA 1
ATOM 1712 C C . VAL A 1 205 ? 5.674 6.567 -5.339 1.00 97.81 205 VAL A C 1
ATOM 1714 O O . VAL A 1 205 ? 4.984 6.683 -4.328 1.00 97.81 205 VAL A O 1
ATOM 1717 N N . LEU A 1 206 ? 6.307 5.429 -5.642 1.00 98.12 206 LEU A N 1
ATOM 1718 C CA . LEU A 1 206 ? 6.245 4.229 -4.799 1.00 98.12 206 LEU A CA 1
ATOM 1719 C C . LEU A 1 206 ? 6.806 4.496 -3.402 1.00 98.12 206 LEU A C 1
ATOM 1721 O O . LEU A 1 206 ? 6.183 4.112 -2.417 1.00 98.12 206 LEU A O 1
ATOM 1725 N N . GLN A 1 207 ? 7.910 5.240 -3.308 1.00 97.75 207 GLN A N 1
ATOM 1726 C CA . GLN A 1 207 ? 8.480 5.669 -2.035 1.00 97.75 207 GLN A CA 1
ATOM 1727 C C . GLN A 1 207 ? 7.493 6.529 -1.235 1.00 97.75 207 GLN A C 1
ATOM 1729 O O . GLN A 1 207 ? 7.323 6.309 -0.038 1.00 97.75 207 GLN A O 1
ATOM 1734 N N . ARG A 1 208 ? 6.801 7.484 -1.878 1.00 97.06 208 ARG A N 1
ATOM 1735 C CA . ARG A 1 208 ? 5.764 8.289 -1.208 1.00 97.06 208 ARG A CA 1
ATOM 1736 C C . ARG A 1 208 ? 4.617 7.429 -0.687 1.00 97.06 208 ARG A C 1
ATOM 1738 O O . ARG A 1 208 ? 4.149 7.677 0.418 1.00 97.06 208 ARG A O 1
ATOM 1745 N N . LEU A 1 209 ? 4.171 6.438 -1.459 1.00 96.75 209 LEU A N 1
ATOM 1746 C CA . LEU A 1 209 ? 3.108 5.513 -1.052 1.00 96.75 209 LEU A CA 1
ATOM 1747 C C . LEU A 1 209 ? 3.544 4.627 0.120 1.00 96.75 209 LEU A C 1
ATOM 1749 O O . LEU A 1 209 ? 2.811 4.518 1.098 1.00 96.75 209 LEU A O 1
ATOM 1753 N N . PHE A 1 210 ? 4.746 4.056 0.051 1.00 96.44 210 PHE A N 1
ATOM 1754 C CA . PHE A 1 210 ? 5.372 3.313 1.145 1.00 96.44 210 PHE A CA 1
ATOM 1755 C C . PHE A 1 210 ? 5.414 4.155 2.434 1.00 96.44 210 PHE A C 1
ATOM 1757 O O . PHE A 1 210 ? 4.799 3.781 3.432 1.00 96.44 210 PHE A O 1
ATOM 1764 N N . VAL A 1 211 ? 6.038 5.340 2.390 1.00 95.81 211 VAL A N 1
ATOM 1765 C CA . VAL A 1 211 ? 6.164 6.242 3.551 1.00 95.81 211 VAL A CA 1
ATOM 1766 C C . VAL A 1 211 ? 4.796 6.640 4.099 1.00 95.81 211 VAL A C 1
ATOM 1768 O O . VAL A 1 211 ? 4.613 6.725 5.309 1.00 95.81 211 VAL A O 1
ATOM 1771 N N . PHE A 1 212 ? 3.822 6.868 3.221 1.00 95.19 212 PHE A N 1
ATOM 1772 C CA . PHE A 1 212 ? 2.467 7.223 3.615 1.00 95.19 212 PHE A CA 1
ATOM 1773 C C . PHE A 1 212 ? 1.796 6.135 4.465 1.00 95.19 212 PHE A C 1
ATOM 1775 O O . PHE A 1 212 ? 1.252 6.448 5.522 1.00 95.19 212 PHE A O 1
ATOM 1782 N N . PHE A 1 213 ? 1.853 4.866 4.055 1.00 96.12 213 PHE A N 1
ATOM 1783 C CA . PHE A 1 213 ? 1.263 3.777 4.843 1.00 96.12 213 PHE A CA 1
ATOM 1784 C C . PHE A 1 213 ? 2.061 3.456 6.110 1.00 96.12 213 PHE A C 1
ATOM 1786 O O . PHE A 1 213 ? 1.451 3.139 7.133 1.00 96.12 213 PHE A O 1
ATOM 1793 N N . ASP A 1 214 ? 3.388 3.593 6.075 1.00 94.88 214 ASP A N 1
ATOM 1794 C CA . ASP A 1 214 ? 4.232 3.497 7.272 1.00 94.88 214 ASP A CA 1
ATOM 1795 C C . ASP A 1 214 ? 3.872 4.563 8.305 1.00 94.88 214 ASP A C 1
ATOM 1797 O O . ASP A 1 214 ? 3.750 4.279 9.491 1.00 94.88 214 ASP A O 1
ATOM 1801 N N . PHE A 1 215 ? 3.594 5.773 7.843 1.00 91.75 215 PHE A N 1
ATOM 1802 C CA . PHE A 1 215 ? 3.162 6.849 8.711 1.00 91.75 215 PHE A CA 1
ATOM 1803 C C . PHE A 1 215 ? 1.775 6.591 9.327 1.00 91.75 215 PHE A C 1
ATOM 1805 O O . PHE A 1 215 ? 1.603 6.752 10.532 1.00 91.75 215 PHE A O 1
ATOM 1812 N N . LEU A 1 216 ? 0.787 6.117 8.551 1.00 93.25 216 LEU A N 1
ATOM 1813 C CA . LEU A 1 216 ? -0.524 5.744 9.113 1.00 93.25 216 LEU A CA 1
ATOM 1814 C C . LEU A 1 216 ? -0.413 4.612 10.152 1.00 93.25 216 LEU A C 1
ATOM 1816 O O . LEU A 1 216 ? -1.134 4.609 11.153 1.00 93.25 216 LEU A O 1
ATOM 1820 N N . ARG A 1 217 ? 0.497 3.657 9.923 1.00 94.62 217 ARG A N 1
ATOM 1821 C CA . ARG A 1 21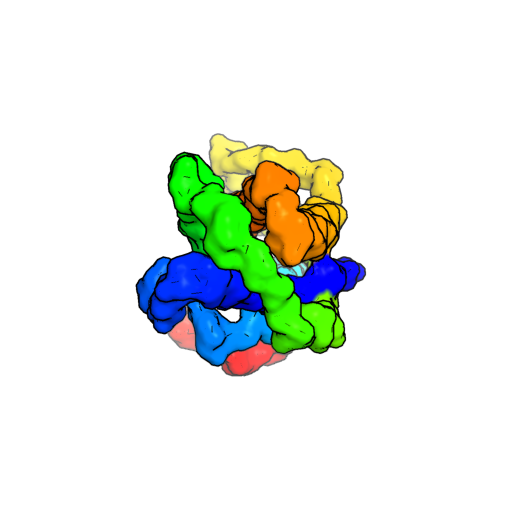7 ? 0.828 2.591 10.879 1.00 94.62 217 ARG A CA 1
ATOM 1822 C C . ARG A 1 217 ? 1.379 3.185 12.175 1.00 94.62 217 ARG A C 1
ATOM 1824 O O . ARG A 1 217 ? 0.929 2.784 13.249 1.00 94.62 217 ARG A O 1
ATOM 1831 N N . ASP A 1 218 ? 2.321 4.117 12.068 1.00 91.25 218 ASP A N 1
ATOM 1832 C CA . ASP A 1 218 ? 2.991 4.739 13.213 1.00 91.25 218 ASP A CA 1
ATOM 1833 C C . ASP A 1 218 ? 2.025 5.567 14.073 1.00 91.25 218 ASP A C 1
ATOM 1835 O O . ASP A 1 218 ? 2.150 5.590 15.294 1.00 91.25 218 ASP A O 1
ATOM 1839 N N . GLU A 1 219 ? 0.998 6.171 13.472 1.00 88.56 219 GLU A N 1
ATOM 1840 C CA . GLU A 1 219 ? -0.073 6.851 14.213 1.00 88.56 219 GLU A CA 1
ATOM 1841 C C . GLU A 1 219 ? -0.887 5.875 15.078 1.00 88.56 219 GLU A C 1
ATOM 1843 O O . GLU A 1 219 ? -1.162 6.142 16.249 1.00 88.56 219 GLU A O 1
ATOM 1848 N N . ILE A 1 220 ? -1.254 4.712 14.526 1.00 91.56 220 ILE A N 1
ATOM 1849 C CA . ILE A 1 220 ? -1.951 3.665 15.289 1.00 91.56 220 ILE A CA 1
ATOM 1850 C C . ILE A 1 220 ? -1.054 3.121 16.399 1.00 91.56 220 ILE A C 1
ATOM 1852 O O . ILE A 1 220 ? -1.524 2.901 17.512 1.00 91.56 220 ILE A O 1
ATOM 1856 N N . GLU A 1 221 ? 0.229 2.926 16.109 1.00 90.50 221 GLU A N 1
ATOM 1857 C CA . GLU A 1 221 ? 1.253 2.511 17.068 1.00 90.50 221 GLU A CA 1
ATOM 1858 C C . GLU A 1 221 ? 1.389 3.515 18.221 1.00 90.50 221 GLU A C 1
ATOM 1860 O O . GLU A 1 221 ? 1.330 3.123 19.388 1.00 90.50 221 GLU A O 1
ATOM 1865 N N . GLY A 1 222 ? 1.457 4.808 17.906 1.00 86.75 222 GLY A N 1
ATOM 1866 C CA . GLY A 1 222 ? 1.502 5.880 18.895 1.00 86.75 222 GLY A CA 1
ATOM 1867 C C . GLY A 1 222 ? 0.308 5.856 19.848 1.00 86.75 222 GLY A C 1
ATOM 1868 O O . GLY A 1 222 ? 0.482 6.049 21.048 1.00 86.75 222 GLY A O 1
ATOM 1869 N N . VAL A 1 223 ? -0.894 5.547 19.352 1.00 87.31 223 VAL A N 1
ATOM 1870 C CA . VAL A 1 223 ? -2.089 5.402 20.202 1.00 87.31 223 VAL A CA 1
ATOM 1871 C C . VAL A 1 223 ? -2.121 4.068 20.943 1.00 87.31 223 VAL A C 1
ATOM 1873 O O . VAL A 1 223 ? -2.640 4.007 22.048 1.00 87.31 223 VAL A O 1
ATOM 1876 N N . LEU A 1 224 ? -1.615 2.983 20.362 1.00 88.38 224 LEU A N 1
ATOM 1877 C CA . LEU A 1 224 ? -1.721 1.644 20.945 1.00 88.38 224 LEU A CA 1
ATOM 1878 C C . LEU A 1 224 ? -0.761 1.432 22.121 1.00 88.38 224 LEU A C 1
ATOM 1880 O O . LEU A 1 224 ? -1.095 0.714 23.063 1.00 88.38 224 LEU A O 1
ATOM 1884 N N . TRP A 1 225 ? 0.428 2.031 22.042 1.00 87.00 225 TRP A N 1
ATOM 1885 C CA . TRP A 1 225 ? 1.526 1.805 22.984 1.00 87.00 225 TRP A CA 1
ATOM 1886 C C . TRP A 1 225 ? 2.005 3.072 23.692 1.00 87.00 225 TRP A C 1
ATOM 1888 O O . TRP A 1 225 ? 3.068 3.055 24.311 1.00 87.00 225 TRP A O 1
ATOM 1898 N N . ALA A 1 226 ? 1.245 4.168 23.640 1.00 83.88 226 ALA A N 1
ATOM 1899 C CA . ALA A 1 226 ? 1.547 5.307 24.495 1.00 83.88 226 ALA A CA 1
ATOM 1900 C C . ALA A 1 226 ? 1.485 4.894 25.979 1.00 83.88 226 ALA A C 1
ATOM 1902 O O . ALA A 1 226 ? 0.563 4.196 26.413 1.00 83.88 226 ALA A O 1
ATOM 1903 N N . ASP A 1 227 ? 2.452 5.378 26.765 1.00 78.69 227 ASP A N 1
ATOM 1904 C CA . ASP A 1 227 ? 2.567 5.116 28.211 1.00 78.69 227 ASP A CA 1
ATOM 1905 C C . ASP A 1 227 ? 1.295 5.499 28.988 1.00 78.69 227 ASP A C 1
ATOM 1907 O O . ASP A 1 227 ? 1.045 5.015 30.090 1.00 78.69 227 ASP A O 1
ATOM 1911 N N . SER A 1 228 ? 0.496 6.402 28.420 1.00 77.44 228 SER A N 1
ATOM 1912 C CA . SER A 1 228 ? -0.723 6.945 29.005 1.00 77.44 228 SER A CA 1
ATOM 1913 C C . SER A 1 228 ? -2.007 6.214 28.591 1.00 77.44 228 SER A C 1
ATOM 1915 O O . SER A 1 228 ? -3.095 6.617 29.012 1.00 77.44 228 SER A O 1
ATOM 1917 N N . THR A 1 229 ? -1.900 5.153 27.787 1.00 79.75 229 THR A N 1
ATOM 1918 C CA . THR A 1 229 ? -3.054 4.391 27.292 1.00 79.75 229 THR A CA 1
ATOM 1919 C C . THR A 1 229 ? -3.667 3.519 28.380 1.00 79.75 229 THR A C 1
ATOM 1921 O O . THR A 1 229 ? -2.994 3.019 29.280 1.00 79.75 229 THR A O 1
ATOM 1924 N N . SER A 1 230 ? -4.981 3.332 28.300 1.00 83.81 230 SER A N 1
ATOM 1925 C CA . SER A 1 230 ? -5.783 2.562 29.253 1.00 83.81 230 SER A CA 1
ATOM 1926 C C . SER A 1 230 ? -6.481 1.359 28.612 1.00 83.81 230 SER A C 1
ATOM 1928 O O . SER A 1 230 ? -7.432 0.806 29.173 1.00 83.81 230 SER A O 1
ATOM 1930 N N . PHE A 1 231 ? -6.005 0.922 27.441 1.00 88.81 231 PHE A N 1
ATOM 1931 C CA . PHE A 1 231 ? -6.556 -0.247 26.765 1.00 88.81 231 PHE A CA 1
ATOM 1932 C C . PHE A 1 231 ? -6.279 -1.539 27.553 1.00 88.81 231 PHE A C 1
ATOM 1934 O O . PHE A 1 231 ? -5.127 -1.809 27.906 1.00 88.81 231 PHE A O 1
ATOM 1941 N N . PRO A 1 232 ? -7.302 -2.386 27.777 1.00 91.31 232 PRO A N 1
ATOM 1942 C CA . PRO A 1 232 ? -7.152 -3.635 28.518 1.00 91.31 232 PRO A CA 1
ATOM 1943 C C . PRO A 1 232 ? -6.257 -4.629 27.772 1.00 91.31 232 PRO A C 1
ATOM 1945 O O . PRO A 1 232 ? -6.048 -4.521 26.565 1.00 91.31 232 PRO A O 1
ATOM 1948 N N . ASP A 1 233 ? -5.743 -5.639 28.462 1.00 92.19 233 ASP A N 1
ATOM 1949 C CA . ASP A 1 233 ? -5.100 -6.764 27.784 1.00 92.19 233 ASP A CA 1
ATOM 1950 C C . ASP A 1 233 ? -6.111 -7.572 26.966 1.00 92.19 233 ASP A C 1
ATOM 1952 O O . ASP A 1 233 ? -7.289 -7.660 27.317 1.00 92.19 233 ASP A O 1
ATOM 1956 N N . ILE A 1 234 ? -5.644 -8.150 25.856 1.00 92.50 234 ILE A N 1
ATOM 1957 C CA . ILE A 1 234 ? -6.448 -9.057 25.034 1.00 92.50 234 ILE A CA 1
ATOM 1958 C C . ILE A 1 234 ? -6.336 -10.451 25.664 1.00 92.50 234 ILE A C 1
ATOM 1960 O O . ILE A 1 234 ? -5.225 -10.983 25.722 1.00 92.50 234 ILE A O 1
ATOM 1964 N N . PRO A 1 235 ? -7.439 -11.055 26.143 1.00 91.88 235 PRO A N 1
ATOM 1965 C CA . PRO A 1 235 ? -7.406 -12.413 26.680 1.00 91.88 235 PRO A CA 1
ATOM 1966 C C . PRO A 1 235 ? -6.880 -13.417 25.646 1.00 91.88 235 PRO A C 1
ATOM 1968 O O . PRO A 1 235 ? -7.224 -13.321 24.473 1.00 91.88 235 PRO A O 1
ATOM 1971 N N . GLU A 1 236 ? -6.129 -14.435 26.073 1.00 87.00 236 GLU A N 1
ATOM 1972 C CA . GLU A 1 236 ? -5.604 -15.472 25.161 1.00 87.00 236 GLU A CA 1
ATOM 1973 C C . GLU A 1 236 ? -6.708 -16.210 24.384 1.00 87.00 236 GLU A C 1
ATOM 1975 O O . GLU A 1 236 ? -6.506 -16.632 23.249 1.00 87.00 236 GLU A O 1
ATOM 1980 N N . SER A 1 237 ? -7.893 -16.353 24.984 1.00 91.56 237 SER A N 1
ATOM 1981 C CA . SER A 1 237 ? -9.068 -16.983 24.372 1.00 91.56 237 SER A CA 1
ATOM 1982 C C . SER A 1 237 ? -9.969 -16.004 23.614 1.00 91.56 237 SER A C 1
ATOM 1984 O O . SER A 1 237 ? -11.061 -16.392 23.188 1.00 91.56 237 SER A O 1
ATOM 1986 N N . TYR A 1 238 ? -9.562 -14.739 23.474 1.00 89.94 238 TYR A N 1
ATOM 1987 C CA . TYR A 1 238 ? -10.373 -13.733 22.805 1.00 89.94 238 TYR A CA 1
ATOM 1988 C C . TYR A 1 238 ? -10.579 -14.099 21.337 1.00 89.94 238 TYR A C 1
ATOM 1990 O O . TYR A 1 238 ? -9.636 -14.355 20.589 1.00 89.94 238 TYR A O 1
ATOM 1998 N N . GLN A 1 239 ? -11.840 -14.084 20.924 1.00 88.62 239 GLN A N 1
ATOM 1999 C CA . GLN A 1 239 ? -12.243 -14.189 19.532 1.00 88.62 239 GLN A CA 1
ATOM 2000 C C . GLN A 1 239 ? -13.037 -12.945 19.184 1.00 88.62 239 GLN A C 1
ATOM 2002 O O . GLN A 1 239 ? -13.851 -12.485 19.987 1.00 88.62 239 GLN A O 1
ATOM 2007 N N . ILE A 1 240 ? -12.818 -12.429 17.976 1.00 88.94 240 ILE A N 1
ATOM 2008 C CA . ILE A 1 240 ? -13.609 -11.322 17.451 1.00 88.94 240 ILE A CA 1
ATOM 2009 C C . ILE A 1 240 ? -15.080 -11.760 17.429 1.00 88.94 240 ILE A C 1
ATOM 2011 O O . ILE A 1 240 ? -15.398 -12.763 16.782 1.00 88.94 240 ILE A O 1
ATOM 2015 N N . PRO A 1 241 ? -15.984 -11.036 18.109 1.00 88.50 241 PRO A N 1
ATOM 2016 C CA . PRO A 1 241 ? -17.400 -11.368 18.089 1.00 88.50 241 PRO A CA 1
ATOM 2017 C C . PRO A 1 241 ? -17.975 -11.367 16.667 1.00 88.50 241 PRO A C 1
ATOM 2019 O O . PRO A 1 241 ? -17.709 -10.451 15.886 1.00 88.50 241 PRO A O 1
ATOM 2022 N N . ASP A 1 242 ? -18.846 -12.336 16.357 1.00 88.44 242 ASP A N 1
ATOM 2023 C CA . ASP A 1 242 ? -19.524 -12.429 15.050 1.00 88.44 242 ASP A CA 1
ATOM 2024 C C . ASP A 1 242 ? -20.292 -11.135 14.696 1.00 88.44 242 ASP A C 1
ATOM 2026 O O . ASP A 1 242 ? -20.492 -10.816 13.526 1.00 88.44 242 ASP A O 1
ATOM 2030 N N . SER A 1 243 ? -20.682 -10.346 15.704 1.00 89.88 243 SER A N 1
ATOM 2031 C CA . SER A 1 243 ? -21.394 -9.076 15.546 1.00 89.88 243 SER A CA 1
ATOM 2032 C C . SER A 1 243 ? -20.592 -7.969 14.851 1.00 89.88 243 SER A C 1
ATOM 2034 O O . SER A 1 243 ? -21.196 -6.953 14.518 1.00 89.88 243 SER A O 1
ATOM 2036 N N . TYR A 1 244 ? -19.282 -8.140 14.642 1.00 89.38 244 TYR A N 1
ATOM 2037 C CA . TYR A 1 244 ? -18.438 -7.233 13.847 1.00 89.38 244 TYR A CA 1
ATOM 2038 C C . TYR A 1 244 ? -18.347 -7.629 12.367 1.00 89.38 244 TYR A C 1
ATOM 2040 O O . TYR A 1 244 ? -17.660 -6.962 11.598 1.00 89.38 244 TYR A O 1
ATOM 2048 N N . ASN A 1 245 ? -18.996 -8.729 11.957 1.00 86.69 245 ASN A N 1
ATOM 2049 C CA . ASN A 1 245 ? -18.954 -9.267 10.591 1.00 86.69 245 ASN A CA 1
ATOM 2050 C C . ASN A 1 245 ? -17.526 -9.459 10.039 1.00 86.69 245 ASN A C 1
ATOM 2052 O O . ASN A 1 245 ? -17.303 -9.383 8.829 1.00 86.69 245 ASN A O 1
ATOM 2056 N N . TYR A 1 246 ? -16.550 -9.708 10.918 1.00 85.38 246 TYR A N 1
ATOM 2057 C CA . TYR A 1 246 ? -15.158 -9.877 10.520 1.00 85.38 246 TYR A CA 1
ATOM 2058 C C . TYR A 1 246 ? -14.974 -11.212 9.772 1.00 85.38 246 TYR A C 1
ATOM 2060 O O . TYR A 1 246 ? -15.351 -12.266 10.299 1.00 85.38 246 TYR A O 1
ATOM 2068 N N . PRO A 1 247 ? -14.415 -11.225 8.547 1.00 82.88 247 PRO A N 1
ATOM 2069 C CA . PRO A 1 247 ? -14.300 -12.447 7.761 1.00 82.88 247 PRO A CA 1
ATOM 2070 C C . PRO A 1 247 ? -13.379 -13.479 8.424 1.00 82.88 247 PRO A C 1
ATOM 2072 O O . PRO A 1 247 ? -12.200 -13.228 8.655 1.00 82.88 247 PRO A O 1
ATOM 2075 N N . LYS A 1 248 ? -13.880 -14.703 8.638 1.00 74.00 248 LYS A N 1
ATOM 2076 C CA . LYS A 1 248 ? -13.116 -15.798 9.280 1.00 74.00 248 LYS A CA 1
ATOM 2077 C C . LYS A 1 248 ? -11.859 -16.230 8.516 1.00 74.00 248 LYS A C 1
ATOM 2079 O O . LYS A 1 248 ? -10.990 -16.857 9.099 1.00 74.00 248 LYS A O 1
ATOM 2084 N N . LYS A 1 249 ? -11.766 -15.913 7.219 1.00 66.25 249 LYS A N 1
ATOM 2085 C CA . LYS A 1 249 ? -10.580 -16.178 6.383 1.00 66.25 249 LYS A CA 1
ATOM 2086 C C . LYS A 1 249 ? -9.445 -15.160 6.585 1.00 66.25 249 LYS A C 1
ATOM 2088 O O . LYS A 1 249 ? -8.392 -15.335 5.990 1.00 66.25 249 LYS A O 1
ATOM 2093 N N . MET A 1 250 ? -9.680 -14.098 7.360 1.00 59.28 250 MET A N 1
ATOM 2094 C CA . MET A 1 250 ? -8.725 -13.012 7.634 1.00 59.28 250 MET A CA 1
ATOM 2095 C C . MET A 1 250 ? -8.152 -13.071 9.064 1.00 59.28 250 MET A C 1
ATOM 2097 O O . MET A 1 250 ? -7.593 -12.075 9.534 1.00 59.28 250 MET A O 1
ATOM 2101 N N . LEU A 1 251 ? -8.363 -14.194 9.764 1.00 51.75 251 LEU A N 1
ATOM 2102 C CA . LEU A 1 251 ? -7.803 -14.520 11.080 1.00 51.75 251 LEU A CA 1
ATOM 2103 C C . LEU A 1 251 ? -6.568 -15.410 10.935 1.00 51.75 251 LEU A C 1
ATOM 2105 O O . LEU A 1 251 ? -6.609 -16.313 10.068 1.00 51.75 251 LEU A O 1
#

Sequence (251 aa):
MIKVFVDLEKIKQIIKLFLDLKRIKFDDKNFHTNFNIDINVEAIELFEQLNVKLNCLNEAIVREDRVAVKAFMIYLRGSMMQISSLFYALHEDLDLLLESLSESHFDLESTRMPISQKYQNKFEKEGINLDVDLNIFKSIMHKLILFEETKIFDKIYPLEYQGDLNQFLVENINELGKNLEFFYCDFIHNRIINSKFFLQKSCGVLQRLFVFFDFLRDEIEGVLWADSTSFPDIPESYQIPDSYNYPKKML

pLDDT: mean 84.37, std 14.44, range [47.72, 98.12]

Secondary structure (DSSP, 8-state):
-EEEEE-THHHHHHHHHHHHHHTPPP-GGG-SS-TTS-HHHHHHHHHHHHHHHHHHHHHHHHTT-HHHHHHHHHHHHHHHHHHHHHHHHHHHHHHHHHHHHHSS---TTTT-S---HHHHTS--PPPEEEEE-THHHHHHHHHHHHHTTTGGGGS-----TTS-HHHHHHHHHHHHHHHHHHHHHHHHTT-HHHHHHHHHHHHHHHHHHHHHHHHHHHHHHHHHS-TT--PPPPPTT----GGG---GGG-

Foldseek 3Di:
DAWAFAQLVLLVVVLVLLCVLVVHDDDQVVALDRPVDRLQVVLQVLLVQLQLLLLLLVVCLVVLVLLSNLVSLVSNLVSLLSQLSSLVRSLVSLVVSLVVLPPPPPPLVSLPPQSPPVSVPPPPDGGHIRDHQCLSLVVSLVSLCVSLPVLLPVDDDDPPNVDRPSVLVNVLSVLLRVLSVQLVVCVSVVVSVSNSVSSVSNSVSSVVSSVSSVVSSVSSVSSNDPPSGDRDDNDPPDDDDCVSVNDPVSD